Protein AF-A0A1V0UR44-F1 (afdb_monomer_lite)

Sequence (186 aa):
MGREKIQDGAVGPEQLAHQSVGGQHLEERAVQSDHLGEEAVQSRHIGSGVIQAAHLANGAVQSDTLADEAVTGEKLADGSIGQSKLAAGSVTAAHMANGAVQSDILADGSVTGDKLADGSVGQSKLAAGSVTSEHLAPGSIGEGHIRPNSIAPEHLKPGHLRQNNWPMAAFMGKAGSQQYSSGAFV

Radius of gyration: 46.11 Å; chains: 1; bounding box: 101×26×134 Å

pLDDT: mean 82.9, std 17.29, range [34.38, 95.12]

Foldseek 3Di:
DDPPPADPPNDDPVNDDPPNDDPVNADVPSDDPVNADPPSDDPVNDDPPNDDPVNADVPNDDPVNADPPNDDPVNDDPPNCDPVNDDVPNDDPVNADVCNDDPVNQDPPNDDPVNDDPPNCDPVNDDVPNDDPVNDDPPNDDPVNDDPPPDDPVNDDPPPDDPPPDPPVPVPPDDDDDDDDDDDDD

Secondary structure (DSSP, 8-state):
--GGGS-TT---GGGS-TT---GGGS-TT-S-GGG--TT-S-GGGS-TT-S-GGGSPTT-S-GGGSPTT-S-GGGSPTT-S-GGGSPTT-S-GGGSPTT-S-GGGS-TT-S-GGGSPTT-S-GGGSPTT-S-GGGS-TT-S-GGGS-TT---GGGS-TT-S------GGGT-SS------------

Organism: NCBI:txid1477

Structure (mmCIF, N/CA/C/O backbone):
data_AF-A0A1V0UR44-F1
#
_entry.id   AF-A0A1V0UR44-F1
#
loop_
_atom_site.group_PDB
_atom_site.id
_atom_site.type_symbol
_atom_site.label_atom_id
_atom_site.label_alt_id
_atom_site.label_comp_id
_atom_site.label_asym_id
_atom_site.label_entity_id
_atom_site.label_seq_id
_atom_site.pdbx_PDB_ins_code
_atom_site.Cartn_x
_atom_site.Cartn_y
_atom_site.Cartn_z
_atom_site.occupancy
_atom_site.B_iso_or_equiv
_atom_site.auth_seq_id
_atom_site.auth_comp_id
_atom_site.auth_asym_id
_atom_site.auth_atom_id
_atom_site.pdbx_PDB_model_num
ATOM 1 N N . MET A 1 1 ? -37.744 -17.369 58.686 1.00 47.50 1 MET A N 1
ATOM 2 C CA . MET A 1 1 ? -38.937 -16.499 58.772 1.00 47.50 1 MET A CA 1
ATOM 3 C C . MET A 1 1 ? -39.144 -15.890 57.395 1.00 47.50 1 MET A C 1
ATOM 5 O O . MET A 1 1 ? -38.172 -15.400 56.838 1.00 47.50 1 MET A O 1
ATOM 9 N N . GLY A 1 2 ? -40.328 -16.077 56.806 1.00 52.25 2 GLY A N 1
ATOM 10 C CA . GLY A 1 2 ? -40.593 -15.892 55.373 1.00 52.25 2 GLY A CA 1
ATOM 11 C C . GLY A 1 2 ? -40.617 -14.435 54.903 1.00 52.25 2 GLY A C 1
ATOM 12 O O . GLY A 1 2 ? -40.793 -13.519 55.701 1.00 52.25 2 GLY A O 1
ATOM 13 N N . ARG A 1 3 ? -40.458 -14.256 53.586 1.00 60.38 3 ARG A N 1
ATOM 14 C CA . ARG A 1 3 ? -40.359 -12.997 52.815 1.00 60.38 3 ARG A CA 1
ATOM 15 C C . ARG A 1 3 ? -41.584 -12.056 52.915 1.00 60.38 3 ARG A C 1
ATOM 17 O O . ARG A 1 3 ? -41.645 -11.062 52.212 1.00 60.38 3 ARG A O 1
ATOM 24 N N . GLU A 1 4 ? -42.542 -12.335 53.793 1.00 69.06 4 GLU A N 1
ATOM 25 C CA . GLU A 1 4 ? -43.876 -11.711 53.830 1.00 69.06 4 GLU A CA 1
ATOM 26 C C . GLU A 1 4 ? -43.954 -10.416 54.663 1.00 69.06 4 GLU A C 1
ATOM 28 O O . GLU A 1 4 ? -45.016 -9.816 54.780 1.00 69.06 4 GLU A O 1
ATOM 33 N N . LYS A 1 5 ? -42.852 -9.967 55.277 1.00 76.31 5 LYS A N 1
ATOM 34 C CA . LYS A 1 5 ? -42.843 -8.805 56.193 1.00 76.31 5 LYS A CA 1
ATOM 35 C C . LYS A 1 5 ? -42.623 -7.451 55.508 1.00 76.31 5 LYS A C 1
ATOM 37 O O . LYS A 1 5 ? -42.688 -6.433 56.190 1.00 76.31 5 LYS A O 1
ATOM 42 N N . ILE A 1 6 ? -42.323 -7.429 54.211 1.00 82.62 6 ILE A N 1
ATOM 43 C CA . ILE A 1 6 ? -41.973 -6.206 53.480 1.00 82.62 6 ILE A CA 1
ATOM 44 C C . ILE A 1 6 ? -43.053 -5.986 52.419 1.00 82.62 6 ILE A C 1
ATOM 46 O O . ILE A 1 6 ? -43.193 -6.790 51.502 1.00 82.62 6 ILE A O 1
ATOM 50 N N . GLN A 1 7 ? -43.842 -4.925 52.582 1.00 84.00 7 GLN A N 1
ATOM 51 C CA . GLN A 1 7 ? -44.820 -4.494 51.580 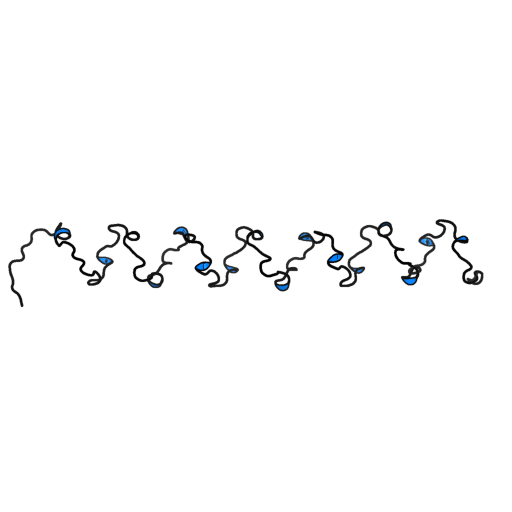1.00 84.00 7 GLN A CA 1
ATOM 52 C C . GLN A 1 7 ? -44.105 -3.943 50.335 1.00 84.00 7 GLN A C 1
ATOM 54 O O . GLN A 1 7 ? -42.980 -3.449 50.430 1.00 84.00 7 GLN A O 1
ATOM 59 N N . ASP A 1 8 ? -44.752 -4.020 49.173 1.00 79.06 8 ASP A N 1
ATOM 60 C CA . ASP A 1 8 ? -44.184 -3.497 47.929 1.00 79.06 8 ASP A CA 1
ATOM 61 C C . ASP A 1 8 ? -43.867 -1.994 48.055 1.00 79.06 8 ASP A C 1
ATOM 63 O O . ASP A 1 8 ? -44.618 -1.240 48.679 1.00 79.06 8 ASP A O 1
ATOM 67 N N . GLY A 1 9 ? -42.706 -1.574 47.549 1.00 79.00 9 GLY A N 1
ATOM 68 C CA . GLY A 1 9 ? -42.212 -0.197 47.688 1.00 79.00 9 GLY A CA 1
ATOM 69 C C . GLY A 1 9 ? -41.797 0.242 49.104 1.00 79.00 9 GLY A C 1
ATOM 70 O O . GLY A 1 9 ? -41.467 1.409 49.295 1.00 79.00 9 GLY A O 1
ATOM 71 N N . ALA A 1 10 ? -41.773 -0.648 50.107 1.00 86.12 10 ALA A N 1
ATOM 72 C CA . ALA A 1 10 ? -41.372 -0.286 51.476 1.00 86.12 10 ALA A CA 1
ATOM 73 C C . ALA A 1 10 ? -39.909 0.167 51.616 1.00 86.12 10 ALA A C 1
ATOM 75 O O . ALA A 1 10 ? -39.560 0.801 52.611 1.00 86.12 10 ALA A O 1
ATOM 76 N N . VAL A 1 11 ? -39.049 -0.205 50.665 1.00 85.69 11 VAL A N 1
ATOM 77 C CA . VAL A 1 11 ? -37.623 0.133 50.666 1.00 85.69 11 VAL A CA 1
ATOM 78 C C . VAL A 1 11 ? -37.367 1.163 49.572 1.00 85.69 11 VAL A C 1
ATOM 80 O O . VAL A 1 11 ? -37.191 0.816 48.407 1.00 85.69 11 VAL A O 1
ATOM 83 N N . GLY A 1 12 ? -37.367 2.433 49.962 1.00 83.19 12 GLY A N 1
ATOM 84 C CA . GLY A 1 12 ? -36.937 3.561 49.145 1.00 83.19 12 GLY A CA 1
ATOM 85 C C . GLY A 1 12 ? -35.531 4.048 49.527 1.00 83.19 12 GLY A C 1
ATOM 86 O O . GLY A 1 12 ? -34.844 3.429 50.346 1.00 83.19 12 GLY A O 1
ATOM 87 N N . PRO A 1 13 ? -35.082 5.178 48.955 1.00 77.88 13 PRO A N 1
ATOM 88 C CA . PRO A 1 13 ? -33.742 5.715 49.199 1.00 77.88 13 PRO A CA 1
ATOM 89 C C . PRO A 1 13 ? -33.503 6.114 50.664 1.00 77.88 13 PRO A C 1
ATOM 91 O O . PRO A 1 13 ? -32.376 6.052 51.138 1.00 77.88 13 PRO A O 1
ATOM 94 N N . GLU A 1 14 ? -34.552 6.482 51.401 1.00 87.31 14 GLU A N 1
ATOM 95 C CA . GLU A 1 14 ? -34.468 6.893 52.811 1.00 87.31 14 GLU A CA 1
ATOM 96 C C . GLU A 1 14 ? -34.261 5.705 53.763 1.00 87.31 14 GLU A C 1
ATOM 98 O O . GLU A 1 14 ? -33.723 5.866 54.858 1.00 87.31 14 GLU A O 1
ATOM 103 N N . GLN A 1 15 ? -34.678 4.504 53.351 1.00 90.44 15 GLN A N 1
ATOM 104 C CA . GLN A 1 15 ? -34.560 3.270 54.132 1.00 90.44 15 GLN A CA 1
ATOM 105 C C . GLN A 1 15 ? -33.200 2.579 53.930 1.00 90.44 15 GLN A C 1
ATOM 107 O O . GLN A 1 15 ? -32.896 1.608 54.626 1.00 90.44 15 GLN A O 1
ATOM 112 N N . LEU A 1 16 ? -32.368 3.086 53.012 1.00 88.69 16 LEU A N 1
ATOM 113 C CA . LEU A 1 16 ? -31.024 2.589 52.732 1.00 88.69 16 LEU A CA 1
ATOM 114 C C . LEU A 1 16 ? -29.974 3.593 53.214 1.00 88.69 16 LEU A C 1
ATOM 116 O O . LEU A 1 16 ? -29.763 4.647 52.620 1.00 88.69 16 LEU A O 1
ATOM 120 N N . ALA A 1 17 ? -29.262 3.244 54.286 1.00 89.00 17 ALA A N 1
ATOM 121 C CA . ALA A 1 17 ? -28.133 4.048 54.744 1.00 89.00 17 ALA A CA 1
ATOM 122 C C . ALA A 1 17 ? -27.003 4.063 53.694 1.00 89.00 17 ALA A C 1
ATOM 124 O O . ALA A 1 17 ? -26.834 3.112 52.922 1.00 89.00 17 ALA A O 1
ATOM 125 N N . HIS A 1 18 ? -26.193 5.125 53.684 1.00 87.75 18 HIS A N 1
ATOM 126 C CA . HIS A 1 18 ? -25.061 5.254 52.763 1.00 87.75 18 HIS A CA 1
ATOM 127 C C . HIS A 1 18 ? -24.137 4.024 52.837 1.00 87.75 18 HIS A C 1
ATOM 129 O O . HIS A 1 18 ? -23.782 3.591 53.930 1.00 87.75 18 HIS A O 1
ATOM 135 N N . GLN A 1 19 ? -23.775 3.455 51.678 1.00 85.94 19 GLN A N 1
ATOM 136 C CA . GLN A 1 19 ? -22.918 2.259 51.547 1.00 85.94 19 GLN A CA 1
ATOM 137 C C . GLN A 1 19 ? -23.439 0.984 52.240 1.00 85.94 19 GLN A C 1
ATOM 139 O O . GLN A 1 19 ? -22.711 -0.001 52.346 1.00 85.94 19 GLN A O 1
ATOM 144 N N . SER A 1 20 ? -24.703 0.955 52.675 1.00 90.88 20 SER A N 1
ATOM 145 C CA . SER A 1 20 ? -25.288 -0.236 53.310 1.00 90.88 20 SER A CA 1
ATOM 146 C C . SER A 1 20 ? -25.469 -1.417 52.349 1.00 90.88 20 SER A C 1
ATOM 148 O O . SER A 1 20 ? -25.536 -2.561 52.792 1.00 90.88 20 SER A O 1
ATOM 150 N N . VAL A 1 21 ? -25.502 -1.172 51.034 1.00 90.44 21 VAL A N 1
ATOM 151 C CA . VAL A 1 21 ? -25.595 -2.203 49.992 1.00 90.44 21 VAL A CA 1
ATOM 152 C C . VAL A 1 21 ? -24.233 -2.378 49.317 1.00 90.44 21 VAL A C 1
ATOM 154 O O . VAL A 1 21 ? -23.755 -1.473 48.640 1.00 90.44 21 VAL A O 1
ATOM 157 N N . GLY A 1 22 ? -23.608 -3.543 49.514 1.00 90.38 22 GLY A N 1
ATOM 158 C CA . GLY A 1 22 ? -22.351 -3.940 48.875 1.00 90.38 22 GLY A CA 1
ATOM 159 C C . GLY A 1 22 ? -22.535 -5.168 47.983 1.00 90.38 22 GLY A C 1
ATOM 160 O O . GLY A 1 22 ? -23.629 -5.724 47.900 1.00 90.38 22 GLY A O 1
ATOM 161 N N . GLY A 1 23 ? -21.455 -5.625 47.344 1.00 88.31 23 GLY A N 1
ATOM 162 C CA . GLY A 1 23 ? -21.501 -6.775 46.432 1.00 88.31 23 GLY A CA 1
ATOM 163 C C . GLY A 1 23 ? -22.022 -8.058 47.087 1.00 88.31 23 GLY A C 1
ATOM 164 O O . GLY A 1 23 ? -22.754 -8.808 46.459 1.00 88.31 23 GLY A O 1
ATOM 165 N N . GLN A 1 24 ? -21.741 -8.271 48.375 1.00 90.88 24 GLN A N 1
ATOM 166 C CA . GLN A 1 24 ? -22.225 -9.428 49.136 1.00 90.88 24 GLN A CA 1
ATOM 167 C C . GLN A 1 24 ? -23.744 -9.434 49.382 1.00 90.88 24 GLN A C 1
ATOM 169 O O . GLN A 1 24 ? -24.288 -10.453 49.798 1.00 90.88 24 GLN A O 1
ATOM 174 N N . HIS A 1 25 ? -24.424 -8.303 49.171 1.00 91.94 25 HIS A N 1
ATOM 175 C CA . HIS A 1 25 ? -25.881 -8.193 49.284 1.00 91.94 25 HIS A CA 1
ATOM 176 C C . HIS A 1 25 ? -26.588 -8.447 47.940 1.00 91.94 25 HIS A C 1
ATOM 178 O O . HIS A 1 25 ? -27.817 -8.458 47.898 1.00 91.94 25 HIS A O 1
ATOM 184 N N . LEU A 1 26 ? -25.832 -8.646 46.853 1.00 92.31 26 LEU A N 1
ATOM 185 C CA . LEU A 1 26 ? -26.346 -8.914 45.513 1.00 92.31 26 LEU A CA 1
ATOM 186 C C . LEU A 1 26 ? -26.103 -10.382 45.152 1.00 92.31 26 LEU A C 1
ATOM 188 O O . LEU A 1 26 ? -24.966 -10.848 45.130 1.00 92.31 26 LEU A O 1
ATOM 192 N N . GLU A 1 27 ? -27.175 -11.112 44.846 1.00 92.50 27 GLU A N 1
ATOM 193 C CA . GLU A 1 27 ? -27.060 -12.453 44.267 1.00 92.50 27 GLU A CA 1
ATOM 194 C C . GLU A 1 27 ? -26.561 -12.382 42.812 1.00 92.50 27 GLU A C 1
ATOM 196 O O . GLU A 1 27 ? -26.625 -11.340 42.148 1.00 92.50 27 GLU A O 1
ATOM 201 N N . GLU A 1 28 ? -26.059 -13.504 42.291 1.00 91.62 28 GLU A N 1
ATOM 202 C CA . GLU A 1 28 ? -25.633 -13.586 40.893 1.00 91.62 28 GLU A CA 1
ATOM 203 C C . GLU A 1 28 ? -26.793 -13.189 39.962 1.00 91.62 28 GLU A C 1
ATOM 205 O O . GLU A 1 28 ? -27.918 -13.659 40.124 1.00 91.62 28 GLU A O 1
ATOM 210 N N . ARG A 1 29 ? -26.524 -12.318 38.978 1.00 89.00 29 ARG A N 1
ATOM 211 C CA . ARG A 1 29 ? -27.527 -11.765 38.041 1.00 89.00 29 ARG A CA 1
ATOM 212 C C . ARG A 1 29 ? -28.646 -10.924 38.683 1.00 89.00 29 ARG A C 1
ATOM 214 O O . ARG A 1 29 ? -29.622 -10.615 38.000 1.00 89.00 29 ARG A O 1
ATOM 221 N N . ALA A 1 30 ? -28.511 -10.497 39.942 1.00 93.69 30 ALA A N 1
ATOM 222 C CA . ALA A 1 30 ? -29.489 -9.606 40.580 1.00 93.69 30 ALA A CA 1
ATOM 223 C C . ALA A 1 30 ? -29.586 -8.225 39.897 1.00 93.69 30 ALA A C 1
ATOM 225 O O . ALA A 1 30 ? -30.627 -7.574 39.954 1.00 93.69 30 ALA A O 1
ATOM 226 N N . VAL A 1 31 ? -28.520 -7.778 39.226 1.00 93.25 31 VAL A N 1
ATOM 227 C CA . VAL A 1 31 ? -28.506 -6.551 38.417 1.00 93.25 31 VAL A CA 1
ATOM 228 C C . VAL A 1 31 ? -28.656 -6.923 36.944 1.00 93.25 31 VAL A C 1
ATOM 230 O O . VAL A 1 31 ? -27.794 -7.600 36.385 1.00 93.25 31 VAL A O 1
ATOM 233 N N . GLN A 1 32 ? -29.754 -6.486 36.330 1.00 93.50 32 GLN A N 1
ATOM 234 C CA . GLN A 1 32 ? -30.054 -6.669 34.909 1.00 93.50 32 GLN A CA 1
ATOM 235 C C . GLN A 1 32 ? -29.986 -5.321 34.183 1.00 93.50 32 GLN A C 1
ATOM 237 O O . GLN A 1 32 ? -29.852 -4.277 34.823 1.00 93.50 32 GLN A O 1
ATOM 242 N N . SER A 1 33 ? -30.082 -5.338 32.853 1.00 87.81 33 SER A N 1
ATOM 243 C CA . SER A 1 33 ? -30.049 -4.126 32.021 1.00 87.81 33 SER A CA 1
ATOM 244 C C . SER A 1 33 ? -31.080 -3.084 32.460 1.00 87.81 33 SER A C 1
ATOM 246 O O . SER A 1 33 ? -30.741 -1.913 32.569 1.00 87.81 33 SER A O 1
ATOM 248 N N . ASP A 1 34 ? -32.288 -3.517 32.818 1.00 92.50 34 ASP A N 1
ATOM 249 C CA . ASP A 1 34 ? -33.400 -2.624 33.167 1.00 92.50 34 ASP A CA 1
ATOM 250 C C . ASP A 1 34 ? -33.227 -1.966 34.551 1.00 92.50 34 ASP A C 1
ATOM 252 O O . ASP A 1 34 ? -33.937 -1.022 34.890 1.00 92.50 34 ASP A O 1
ATOM 256 N N . HIS A 1 35 ? -32.269 -2.441 35.360 1.00 92.88 35 HIS A N 1
ATOM 257 C CA . HIS A 1 35 ? -31.913 -1.837 36.650 1.00 92.88 35 HIS A CA 1
ATOM 258 C C . HIS A 1 35 ? -30.903 -0.687 36.506 1.00 92.88 35 HIS A C 1
ATOM 260 O O . HIS A 1 35 ? -30.665 0.042 37.471 1.00 92.88 35 HIS A O 1
ATOM 266 N N . LEU A 1 36 ? -30.271 -0.537 35.338 1.00 93.75 36 LEU A N 1
ATOM 267 C CA . LEU A 1 36 ? -29.260 0.483 35.078 1.00 93.75 36 LEU A CA 1
ATOM 268 C C . LEU A 1 36 ? -29.879 1.623 34.266 1.00 93.75 36 LEU A C 1
ATOM 270 O O .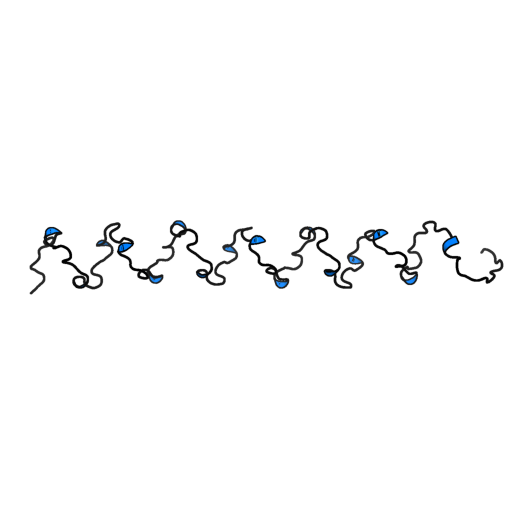 LEU A 1 36 ? -30.269 1.441 33.118 1.00 93.75 36 LEU A O 1
ATOM 274 N N . GLY A 1 37 ? -29.947 2.813 34.865 1.00 92.06 37 GLY A N 1
ATOM 275 C CA . GLY A 1 37 ? -30.319 4.029 34.143 1.00 92.06 37 GLY A CA 1
ATOM 276 C C . GLY A 1 37 ? -29.252 4.458 33.130 1.00 92.06 37 GLY A C 1
ATOM 277 O O . GLY A 1 37 ? -28.117 3.968 33.145 1.00 92.06 37 GLY A O 1
ATOM 278 N N . GLU A 1 38 ? -29.602 5.418 32.275 1.00 92.56 38 GLU A N 1
ATOM 279 C CA . GLU A 1 38 ? -28.647 6.049 31.359 1.00 92.56 38 GLU A CA 1
ATOM 280 C C . GLU A 1 38 ? -27.430 6.588 32.128 1.00 92.56 38 GLU A C 1
ATOM 282 O O . GLU A 1 38 ? -27.557 7.141 33.221 1.00 92.56 38 GLU A O 1
ATOM 287 N N . GLU A 1 39 ? -26.233 6.364 31.579 1.00 91.06 39 GLU A N 1
ATOM 288 C CA . GLU A 1 39 ? -24.947 6.779 32.165 1.00 91.06 39 GLU A CA 1
ATOM 289 C C . GLU A 1 39 ? -24.650 6.257 33.589 1.00 91.06 39 GLU A C 1
ATOM 291 O O . GLU A 1 39 ? -23.692 6.703 34.236 1.00 91.06 39 GLU A O 1
ATOM 296 N N . ALA A 1 40 ? -25.410 5.272 34.089 1.00 94.25 40 ALA A N 1
ATOM 297 C CA . ALA A 1 40 ? -25.160 4.664 35.399 1.00 94.25 40 ALA A CA 1
ATOM 298 C C . ALA A 1 40 ? -23.776 3.986 35.465 1.00 94.25 40 ALA A C 1
ATOM 300 O O . ALA A 1 40 ? -23.119 3.968 36.511 1.00 94.25 40 ALA A O 1
ATOM 301 N N . VAL A 1 41 ? -23.290 3.470 34.332 1.00 94.38 41 VAL A N 1
ATOM 302 C CA . VAL A 1 41 ? -21.940 2.917 34.179 1.00 94.38 41 VAL A CA 1
ATOM 303 C C . VAL A 1 41 ? -21.066 3.923 33.432 1.00 94.38 41 VAL A C 1
ATOM 305 O O . VAL A 1 41 ? -21.312 4.232 32.275 1.00 94.38 41 VAL A O 1
ATOM 308 N N . GLN A 1 42 ? -20.026 4.424 34.100 1.00 95.00 42 GLN A N 1
ATOM 309 C CA . GLN A 1 42 ? -19.067 5.390 33.561 1.00 95.00 42 GLN A CA 1
ATOM 310 C C . GLN A 1 42 ? -17.672 4.766 33.548 1.00 95.00 42 GLN A C 1
ATOM 312 O O . GLN A 1 42 ? -17.439 3.757 34.215 1.00 95.00 42 GLN A O 1
ATOM 317 N N . SER A 1 43 ? -16.710 5.397 32.874 1.00 91.19 43 SER A N 1
ATOM 318 C CA . SER A 1 43 ? -15.343 4.870 32.744 1.00 91.19 43 SER A CA 1
ATOM 319 C C . SER A 1 43 ? -14.692 4.530 34.090 1.00 91.19 43 SER A C 1
ATOM 321 O O . SER A 1 43 ? -14.015 3.517 34.202 1.00 91.19 43 SER A O 1
ATOM 323 N N . ARG A 1 44 ? -14.962 5.310 35.150 1.00 93.94 44 ARG A N 1
ATOM 324 C CA . ARG A 1 44 ? -14.458 5.040 36.514 1.00 93.94 44 ARG A CA 1
ATOM 325 C C . ARG A 1 44 ? -14.991 3.744 37.147 1.00 93.94 44 ARG A C 1
ATOM 327 O O . ARG A 1 44 ? -14.419 3.279 38.125 1.00 93.94 44 ARG A O 1
ATOM 334 N N . HIS A 1 45 ? -16.100 3.198 36.643 1.00 94.38 45 HIS A N 1
ATOM 335 C CA . HIS A 1 45 ? -16.692 1.944 37.119 1.00 94.38 45 HIS A CA 1
ATOM 336 C C . HIS A 1 45 ? -16.082 0.720 36.412 1.00 94.38 45 HIS A C 1
ATOM 338 O O . HIS A 1 45 ? -16.282 -0.404 36.866 1.00 94.38 45 HIS A O 1
ATOM 344 N N . ILE A 1 46 ? -15.341 0.919 35.314 1.00 94.75 46 ILE A N 1
ATOM 345 C CA . ILE A 1 46 ? -14.775 -0.153 34.492 1.00 94.75 46 ILE A CA 1
ATOM 346 C C . ILE A 1 46 ? -13.269 -0.237 34.752 1.00 94.75 46 ILE A C 1
ATOM 348 O O . ILE A 1 46 ? -12.502 0.650 34.388 1.00 94.75 46 ILE A O 1
ATOM 352 N N . GLY A 1 47 ? -12.840 -1.325 35.391 1.00 93.06 47 GLY A N 1
ATOM 353 C CA . GLY A 1 47 ? -11.422 -1.606 35.608 1.00 93.06 47 GLY A CA 1
ATOM 354 C C . GLY A 1 47 ? -10.682 -1.974 34.317 1.00 93.06 47 GLY A C 1
ATOM 355 O O . GLY A 1 47 ? -11.278 -2.416 33.332 1.00 93.06 47 GLY A O 1
ATOM 356 N N . SER A 1 48 ? -9.353 -1.846 34.337 1.00 92.88 48 SER A N 1
ATOM 357 C CA . SER A 1 48 ? -8.506 -2.276 33.218 1.00 92.88 48 SER A CA 1
ATOM 358 C C . SER A 1 48 ? -8.687 -3.771 32.927 1.00 92.88 48 SER A C 1
ATOM 360 O O . SER A 1 48 ? -8.695 -4.589 33.845 1.00 92.88 48 SER A O 1
ATOM 362 N N . GLY A 1 49 ? -8.854 -4.126 31.650 1.00 89.56 49 GLY A N 1
ATOM 363 C CA . GLY A 1 49 ? -9.014 -5.513 31.196 1.00 89.56 49 GLY A CA 1
ATOM 364 C C . GLY A 1 49 ? -10.377 -6.158 31.483 1.00 89.56 49 GLY A C 1
ATOM 365 O O . GL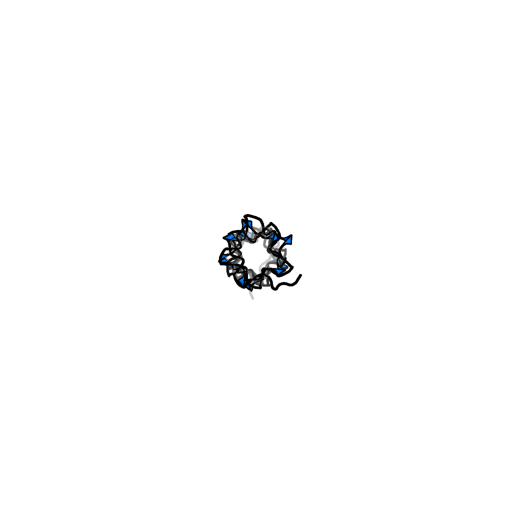Y A 1 49 ? -10.582 -7.315 31.118 1.00 89.56 49 GLY A O 1
ATOM 366 N N . VAL A 1 50 ? -11.321 -5.435 32.101 1.00 94.88 50 VAL A N 1
ATOM 367 C CA . VAL A 1 50 ? -12.679 -5.951 32.362 1.00 94.88 50 VAL A CA 1
ATOM 368 C C . VAL A 1 50 ? -13.457 -6.145 31.058 1.00 94.88 50 VAL A C 1
ATOM 370 O O . VAL A 1 50 ? -14.203 -7.110 30.920 1.00 94.88 50 VAL A O 1
ATOM 373 N N . ILE A 1 51 ? -13.266 -5.265 30.071 1.00 94.25 51 ILE A N 1
ATOM 374 C CA . ILE A 1 51 ? -13.846 -5.425 28.734 1.00 94.25 51 ILE A CA 1
ATOM 375 C C . ILE A 1 51 ? -12.889 -6.241 27.865 1.00 94.25 51 ILE A C 1
ATOM 377 O O . ILE A 1 51 ? -11.768 -5.817 27.595 1.00 94.25 51 ILE A O 1
ATOM 381 N N . GLN A 1 52 ? -13.346 -7.415 27.434 1.00 94.31 52 GLN A N 1
ATOM 382 C CA . GLN A 1 52 ? -12.614 -8.336 26.567 1.00 94.31 52 GLN A CA 1
ATOM 383 C C . GLN A 1 52 ? -13.320 -8.441 25.215 1.00 94.31 52 GLN A C 1
ATOM 385 O O . GLN A 1 52 ? -14.471 -8.029 25.076 1.00 94.31 52 GLN A O 1
ATOM 390 N N . ALA A 1 53 ? -12.664 -9.053 24.227 1.00 89.56 53 ALA A N 1
ATOM 391 C CA . ALA A 1 53 ? -13.238 -9.236 22.892 1.00 89.56 53 ALA A CA 1
ATOM 392 C C . ALA A 1 53 ? -14.616 -9.929 22.921 1.00 89.56 53 ALA A C 1
ATOM 394 O O . ALA A 1 53 ? -15.509 -9.534 22.184 1.00 89.56 53 ALA A O 1
ATOM 395 N N . ALA A 1 54 ? -14.823 -10.896 23.824 1.00 93.31 54 ALA A N 1
ATOM 396 C CA . ALA A 1 54 ? -16.098 -11.604 23.978 1.00 93.31 54 ALA A CA 1
ATOM 397 C C . ALA A 1 54 ? -17.262 -10.719 24.469 1.00 93.31 54 ALA A C 1
ATOM 399 O O . ALA A 1 54 ? -18.419 -11.113 24.344 1.00 93.31 54 ALA A O 1
ATOM 400 N N . HIS A 1 55 ? -16.977 -9.538 25.028 1.00 94.25 55 HIS A N 1
ATOM 401 C CA . HIS A 1 55 ? -17.996 -8.578 25.463 1.00 94.25 55 HIS A CA 1
ATOM 402 C C . HIS A 1 55 ? -18.453 -7.648 24.329 1.00 94.25 55 HIS A C 1
ATOM 404 O O . HIS A 1 55 ? -19.435 -6.928 24.493 1.00 94.25 55 HIS A O 1
ATOM 410 N N . LEU A 1 56 ? -17.753 -7.639 23.191 1.00 94.12 56 LEU A N 1
ATOM 411 C CA . LEU A 1 56 ? -18.050 -6.766 22.061 1.00 94.12 56 LEU A CA 1
ATOM 412 C C . LEU A 1 56 ? -18.818 -7.544 20.992 1.00 94.12 56 LEU A C 1
ATOM 414 O O . LEU A 1 56 ? -18.332 -8.534 20.449 1.00 94.12 56 LEU A O 1
ATOM 418 N N . ALA A 1 57 ? -20.019 -7.074 20.662 1.00 93.06 57 ALA A N 1
ATOM 419 C CA . ALA A 1 57 ? -20.747 -7.578 19.505 1.00 93.06 57 ALA A CA 1
ATOM 420 C C . ALA A 1 57 ? -20.014 -7.228 18.197 1.00 93.06 57 ALA A C 1
ATOM 422 O O . ALA A 1 57 ? -19.276 -6.243 18.112 1.00 93.06 57 ALA A O 1
ATOM 423 N N . ASN A 1 58 ? -20.258 -8.010 17.144 1.00 88.88 58 ASN A N 1
ATOM 424 C CA . ASN A 1 58 ? -19.739 -7.697 15.814 1.00 88.88 58 ASN A CA 1
ATOM 425 C C . ASN A 1 58 ? -20.212 -6.305 15.371 1.00 88.88 58 ASN A C 1
ATOM 427 O O . ASN A 1 58 ? -21.410 -6.030 15.351 1.00 88.88 58 ASN A O 1
ATOM 431 N N . GLY A 1 59 ? -19.263 -5.437 15.012 1.00 86.38 59 GLY A N 1
ATOM 432 C CA . GLY A 1 59 ? -19.542 -4.053 14.620 1.00 86.38 59 GLY A CA 1
ATOM 433 C C . GLY A 1 59 ? -19.800 -3.086 15.782 1.00 86.38 59 GLY A C 1
ATOM 434 O O . GLY A 1 59 ? -20.140 -1.936 15.523 1.00 86.38 59 GLY A O 1
ATOM 435 N N . ALA A 1 60 ? -19.622 -3.512 17.041 1.00 92.62 60 ALA A N 1
ATOM 436 C CA . ALA A 1 60 ? -19.757 -2.630 18.206 1.00 92.62 60 ALA A CA 1
ATOM 437 C C . ALA A 1 60 ? -18.709 -1.504 18.236 1.00 92.62 60 ALA A C 1
ATOM 439 O O . ALA A 1 60 ? -18.957 -0.454 18.817 1.00 92.62 60 ALA A O 1
ATOM 440 N N . VAL A 1 61 ? -17.548 -1.718 17.607 1.00 93.56 61 VAL A N 1
ATOM 441 C CA . VAL A 1 61 ? -16.505 -0.700 17.435 1.00 93.56 61 VAL A CA 1
ATOM 442 C C . VAL A 1 61 ? -16.599 -0.156 16.015 1.00 93.56 61 VAL A C 1
ATOM 444 O O . VAL A 1 61 ? -16.353 -0.883 15.049 1.00 93.56 61 VAL A O 1
ATOM 447 N N . GLN A 1 62 ? -16.973 1.114 15.899 1.00 93.00 62 GLN A N 1
ATOM 448 C CA . GLN A 1 62 ? -17.099 1.829 14.630 1.00 93.00 62 GLN A CA 1
ATOM 449 C C . GLN A 1 62 ? -15.894 2.748 14.404 1.00 93.00 62 GLN A C 1
ATOM 451 O O . GLN A 1 62 ? -15.151 3.070 15.331 1.00 93.00 62 GLN A O 1
ATOM 456 N N . SER A 1 63 ? -15.660 3.151 13.159 1.00 88.31 63 SER A N 1
ATOM 457 C CA . SER A 1 63 ? -14.483 3.947 12.787 1.00 88.31 63 SER A CA 1
ATOM 458 C C . SER A 1 63 ? -14.406 5.302 13.495 1.00 88.31 63 SER A C 1
ATOM 460 O O . SER A 1 63 ? -13.314 5.744 13.817 1.00 88.31 63 SER A O 1
ATOM 462 N N . ASP A 1 64 ? -15.543 5.932 13.774 1.00 90.62 64 ASP A N 1
ATOM 463 C CA . ASP A 1 64 ? -15.669 7.184 14.532 1.00 90.62 64 ASP A CA 1
ATOM 464 C C . ASP A 1 64 ? -15.399 7.021 16.038 1.00 90.62 64 ASP A C 1
ATOM 466 O O . ASP A 1 64 ? -15.077 7.991 16.719 1.00 90.62 64 ASP A O 1
ATOM 470 N N . THR A 1 65 ? -15.485 5.793 16.559 1.00 91.94 65 THR A N 1
ATOM 471 C CA . THR A 1 65 ? -15.146 5.477 17.958 1.00 91.94 65 THR A CA 1
ATOM 472 C C . THR A 1 65 ? -13.659 5.189 18.173 1.00 91.94 65 THR A C 1
ATOM 474 O O . THR A 1 65 ? -13.195 5.158 19.315 1.00 91.94 65 THR A O 1
ATOM 477 N N . LEU A 1 66 ? -12.896 4.972 17.098 1.00 93.94 66 LEU A N 1
ATOM 478 C CA . LEU A 1 66 ? -11.453 4.762 17.164 1.00 93.94 66 LEU A CA 1
ATOM 479 C C . LEU A 1 66 ? -10.738 6.112 17.142 1.00 93.94 66 LEU A C 1
ATOM 481 O O . LEU A 1 66 ? -10.907 6.897 16.217 1.00 93.94 66 LEU A O 1
ATOM 485 N N . ALA A 1 67 ? -9.904 6.358 18.151 1.00 92.88 67 ALA A N 1
ATOM 486 C CA . ALA A 1 67 ? -8.991 7.492 18.121 1.00 92.88 67 ALA A CA 1
ATOM 487 C C . ALA A 1 67 ? -7.969 7.342 16.981 1.00 92.88 67 ALA A C 1
ATOM 489 O O . ALA A 1 67 ? -7.640 6.224 16.566 1.00 92.88 67 ALA A O 1
ATOM 490 N N . ASP A 1 68 ? -7.421 8.469 16.532 1.00 91.38 68 ASP A N 1
ATOM 491 C CA . ASP A 1 68 ? -6.305 8.474 15.591 1.00 91.38 68 ASP A CA 1
ATOM 492 C C . ASP A 1 68 ? -5.161 7.600 16.125 1.00 91.38 68 ASP A C 1
ATOM 494 O O . ASP A 1 68 ? -4.876 7.572 17.324 1.00 91.38 68 ASP A O 1
ATOM 498 N N . GLU A 1 69 ? -4.543 6.830 15.226 1.00 89.44 69 GLU A N 1
ATOM 499 C CA . GLU A 1 69 ? -3.441 5.903 15.535 1.00 89.44 69 GLU A CA 1
ATOM 500 C C . GLU A 1 69 ? -3.791 4.766 16.521 1.00 89.44 69 GLU A C 1
ATOM 502 O O . GLU A 1 69 ? -2.918 3.993 16.925 1.00 89.44 69 GLU A O 1
ATOM 507 N N . ALA A 1 70 ? -5.072 4.572 16.868 1.00 93.50 70 ALA A N 1
ATOM 508 C CA . ALA A 1 70 ? -5.485 3.498 17.775 1.00 93.50 70 ALA A CA 1
ATOM 509 C C . ALA A 1 70 ? -5.161 2.091 17.237 1.00 93.50 70 ALA A C 1
ATOM 511 O O . ALA A 1 70 ? -4.966 1.162 18.028 1.00 93.50 70 ALA A O 1
ATOM 512 N N . VAL A 1 71 ? -5.082 1.914 15.914 1.00 93.94 71 VAL A N 1
ATOM 513 C CA . VAL A 1 71 ? -4.688 0.657 15.261 1.00 93.94 71 VAL A CA 1
ATOM 514 C C . VAL A 1 71 ? -3.261 0.790 14.732 1.00 93.94 71 VAL A C 1
ATOM 516 O O . VAL A 1 71 ? -3.025 1.416 13.704 1.00 93.94 71 VAL A O 1
ATOM 519 N N . THR A 1 72 ? -2.304 0.194 15.444 1.00 94.06 72 THR A N 1
ATOM 520 C CA . THR A 1 72 ? -0.892 0.141 15.043 1.00 94.06 72 THR A CA 1
ATOM 521 C C . THR A 1 72 ? -0.617 -1.083 14.170 1.00 94.06 72 THR A C 1
ATOM 523 O O . THR A 1 72 ? -1.404 -2.031 14.153 1.00 94.06 72 THR A O 1
ATOM 526 N N . GLY A 1 73 ? 0.529 -1.102 13.479 1.00 92.06 73 GLY A N 1
ATOM 527 C CA . GLY A 1 73 ? 0.941 -2.251 12.662 1.00 92.06 73 GLY A CA 1
ATOM 528 C C . GLY A 1 73 ? 0.979 -3.571 13.442 1.00 92.06 73 GLY A C 1
ATOM 529 O O . GLY A 1 73 ? 0.534 -4.588 12.933 1.00 92.06 73 GLY A O 1
ATOM 530 N N . GLU A 1 74 ? 1.395 -3.543 14.710 1.00 93.75 74 GLU A N 1
ATOM 531 C CA . GLU A 1 74 ? 1.437 -4.718 15.599 1.00 93.75 74 GLU A CA 1
ATOM 532 C C . GLU A 1 74 ? 0.051 -5.298 15.926 1.00 93.75 74 GLU A C 1
ATOM 534 O O . GLU A 1 74 ? -0.062 -6.459 16.314 1.00 93.75 74 GLU A O 1
ATOM 539 N N . LYS A 1 75 ? -1.014 -4.497 15.791 1.00 94.25 75 LYS A N 1
ATOM 540 C CA . LYS A 1 75 ? -2.400 -4.945 15.997 1.00 94.25 75 LYS A CA 1
ATOM 541 C C . LYS A 1 75 ? -3.002 -5.573 14.739 1.00 94.25 75 LYS A C 1
ATOM 543 O O . LYS A 1 75 ? -4.082 -6.159 14.818 1.00 94.25 75 LYS A O 1
ATOM 548 N N . LEU A 1 76 ? -2.345 -5.436 13.588 1.00 95.12 76 LEU A N 1
ATOM 549 C CA . LEU A 1 76 ? -2.784 -6.032 12.333 1.00 95.12 76 LEU A CA 1
ATOM 550 C C . LEU A 1 76 ? -2.180 -7.427 12.197 1.00 95.12 76 LEU A C 1
ATOM 552 O O . LEU A 1 76 ? -0.969 -7.604 12.266 1.00 95.12 76 LEU A O 1
ATOM 556 N N . ALA A 1 77 ? -3.034 -8.422 11.971 1.00 93.94 77 ALA A N 1
ATOM 557 C CA . ALA A 1 77 ? -2.567 -9.759 11.635 1.00 93.94 77 ALA A CA 1
ATOM 558 C C . ALA A 1 77 ? -1.906 -9.767 10.249 1.00 93.94 77 ALA A C 1
ATOM 560 O O . ALA A 1 77 ? -2.336 -9.041 9.341 1.00 93.94 77 ALA A O 1
ATOM 561 N N . ASP A 1 78 ? -0.913 -10.634 10.067 1.00 92.06 78 ASP A N 1
ATOM 562 C CA . ASP A 1 78 ? -0.234 -10.813 8.785 1.00 92.06 78 ASP A CA 1
ATOM 563 C C . ASP A 1 78 ? -1.238 -11.128 7.668 1.00 92.06 78 ASP A C 1
ATOM 565 O O . ASP A 1 78 ? -2.120 -11.979 7.803 1.00 92.06 78 ASP A O 1
ATOM 569 N N . GLY A 1 79 ? -1.131 -10.400 6.554 1.00 89.00 79 GLY A N 1
ATOM 570 C CA . GLY A 1 79 ? -2.016 -10.560 5.397 1.00 89.00 79 GLY A CA 1
ATOM 571 C C . GLY A 1 79 ? -3.449 -10.039 5.580 1.00 89.00 79 GLY A C 1
ATOM 572 O O . GLY A 1 79 ? -4.254 -10.167 4.659 1.00 89.00 79 GLY A O 1
ATOM 573 N N . SER A 1 80 ? -3.789 -9.419 6.718 1.00 94.00 80 SER A N 1
ATOM 574 C CA . SER A 1 80 ? -5.137 -8.866 6.954 1.00 94.00 80 SER A CA 1
ATOM 575 C C . SER A 1 80 ? -5.515 -7.719 6.003 1.00 94.00 80 SER A C 1
ATOM 577 O O . SER A 1 80 ? -6.700 -7.478 5.753 1.00 94.00 80 SER A O 1
ATOM 579 N N . ILE A 1 81 ? -4.523 -7.035 5.426 1.00 94.69 81 ILE A N 1
ATOM 580 C CA . ILE A 1 81 ? -4.711 -5.970 4.436 1.00 94.69 81 ILE A CA 1
ATOM 581 C C . ILE A 1 81 ? -4.600 -6.555 3.023 1.00 94.69 81 ILE A C 1
ATOM 583 O O . ILE A 1 81 ? -3.518 -6.661 2.452 1.00 94.69 81 ILE A O 1
ATOM 587 N N . GLY A 1 82 ? -5.745 -6.948 2.460 1.00 93.06 82 GLY A N 1
ATOM 588 C CA . GLY A 1 82 ? -5.847 -7.438 1.082 1.00 93.06 82 GLY A CA 1
ATOM 589 C C . GLY A 1 82 ? -5.999 -6.327 0.036 1.00 93.06 82 GLY A C 1
ATOM 590 O O . GLY A 1 82 ? -6.237 -5.164 0.363 1.00 93.06 82 GLY A O 1
ATOM 591 N N . GLN A 1 83 ? -5.954 -6.701 -1.249 1.00 90.06 83 GLN A N 1
ATOM 592 C CA . GLN A 1 83 ? -6.052 -5.766 -2.382 1.00 90.06 83 GLN A CA 1
ATOM 593 C C . GLN A 1 83 ? -7.285 -4.851 -2.307 1.00 90.06 83 GLN A C 1
ATOM 595 O O . GLN A 1 83 ? -7.181 -3.659 -2.564 1.00 90.06 83 GLN A O 1
ATOM 600 N N . SER A 1 84 ? -8.444 -5.376 -1.898 1.00 93.00 84 SER A N 1
ATOM 601 C CA . SER A 1 84 ? -9.687 -4.597 -1.787 1.00 93.00 84 SER A CA 1
ATOM 602 C C . SER A 1 84 ? -9.653 -3.514 -0.701 1.00 93.00 84 SER A C 1
ATOM 604 O O . SER A 1 84 ? -10.577 -2.708 -0.618 1.00 93.00 84 SER A O 1
ATOM 606 N N . LYS A 1 85 ? -8.650 -3.535 0.184 1.00 94.06 85 LYS A N 1
ATOM 607 C CA . LYS A 1 85 ? -8.451 -2.543 1.250 1.00 94.06 85 LYS A CA 1
ATOM 608 C C . LYS A 1 85 ? -7.467 -1.442 0.848 1.00 94.06 85 LYS A C 1
ATOM 610 O O . LYS A 1 85 ? -7.368 -0.449 1.560 1.00 94.06 85 LYS A O 1
ATOM 615 N N . LEU A 1 86 ? -6.769 -1.597 -0.279 1.00 94.81 86 LEU A N 1
ATOM 616 C CA . LEU A 1 86 ? -5.832 -0.610 -0.806 1.00 94.81 86 LEU A CA 1
ATOM 617 C C . LEU A 1 86 ? -6.505 0.191 -1.921 1.00 94.81 86 LEU A C 1
ATOM 619 O O . LEU A 1 86 ? -6.907 -0.355 -2.948 1.00 94.81 86 LEU A O 1
ATOM 623 N N . ALA A 1 87 ? -6.631 1.500 -1.714 1.00 93.31 87 ALA A N 1
ATOM 624 C CA . ALA A 1 87 ? -7.129 2.399 -2.744 1.00 93.31 87 ALA A CA 1
ATOM 625 C C . ALA A 1 87 ? -6.080 2.592 -3.852 1.00 93.31 87 ALA A C 1
ATOM 627 O O . ALA A 1 87 ? -4.872 2.500 -3.622 1.00 93.31 87 ALA A O 1
ATOM 628 N N . ALA A 1 88 ? -6.531 2.905 -5.068 1.00 91.38 88 ALA A N 1
ATOM 629 C CA . ALA A 1 88 ? -5.620 3.215 -6.165 1.00 91.38 88 ALA A CA 1
ATOM 630 C C . ALA A 1 88 ? -4.697 4.388 -5.784 1.00 91.38 88 ALA A C 1
ATOM 632 O O . ALA A 1 88 ? -5.163 5.442 -5.358 1.00 91.38 88 ALA A O 1
ATOM 633 N N . GLY A 1 89 ? -3.384 4.188 -5.924 1.00 88.88 89 GLY A N 1
ATOM 634 C CA . GLY A 1 89 ? -2.370 5.190 -5.580 1.00 88.88 89 GLY A CA 1
ATOM 635 C C . GLY A 1 89 ? -2.056 5.328 -4.085 1.00 88.88 89 GLY A C 1
ATOM 636 O O . GLY A 1 89 ? -1.216 6.155 -3.741 1.00 88.88 89 GLY A O 1
ATOM 637 N N . SER A 1 90 ? -2.664 4.528 -3.196 1.00 94.25 90 SER A N 1
ATOM 638 C CA . SER A 1 90 ? -2.367 4.598 -1.755 1.00 94.25 90 SER A CA 1
ATOM 639 C C . SER A 1 90 ? -0.945 4.143 -1.418 1.00 94.25 90 SER A C 1
ATOM 641 O O . SER A 1 90 ? -0.368 4.597 -0.437 1.00 94.25 90 SER A O 1
ATOM 643 N N . VAL A 1 91 ? -0.369 3.258 -2.236 1.00 93.81 91 VAL A N 1
ATOM 644 C CA . VAL A 1 91 ? 1.029 2.830 -2.134 1.00 93.81 91 VAL A CA 1
ATOM 645 C C . VAL A 1 91 ? 1.842 3.588 -3.176 1.00 93.81 91 VAL A C 1
ATOM 647 O O . VAL A 1 91 ? 1.683 3.397 -4.380 1.00 93.81 91 VAL A O 1
ATOM 650 N N . THR A 1 92 ? 2.713 4.465 -2.694 1.00 93.81 92 THR A N 1
ATOM 651 C CA . THR A 1 92 ? 3.649 5.261 -3.504 1.00 93.81 92 THR A CA 1
ATOM 652 C C . THR A 1 92 ? 5.085 4.786 -3.293 1.00 93.81 92 THR A C 1
ATOM 654 O O . THR A 1 92 ? 5.361 4.055 -2.344 1.00 93.81 92 THR A O 1
ATOM 657 N N . ALA A 1 93 ? 6.024 5.261 -4.117 1.00 90.12 93 ALA A N 1
ATOM 658 C CA . ALA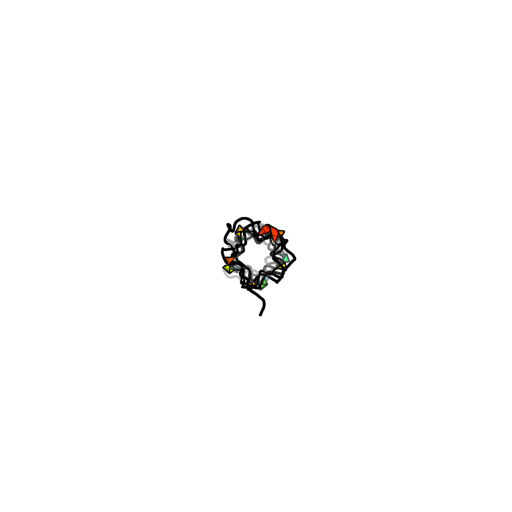 A 1 93 ? 7.447 4.941 -3.971 1.00 90.12 93 ALA A CA 1
ATOM 659 C C . ALA A 1 93 ? 8.007 5.247 -2.566 1.00 90.12 93 ALA A C 1
ATOM 661 O O . ALA A 1 93 ? 8.886 4.535 -2.097 1.00 90.12 93 ALA A O 1
ATOM 662 N N . ALA A 1 94 ? 7.464 6.250 -1.862 1.00 93.19 94 ALA A N 1
ATOM 663 C CA . ALA A 1 94 ? 7.876 6.592 -0.498 1.00 93.19 94 ALA A CA 1
ATOM 664 C C . ALA A 1 94 ? 7.539 5.504 0.540 1.00 93.19 94 ALA A C 1
ATOM 666 O O . ALA A 1 94 ? 8.162 5.450 1.595 1.00 93.19 94 ALA A O 1
ATOM 667 N N . HIS A 1 95 ? 6.572 4.634 0.241 1.00 93.19 95 HIS A N 1
ATOM 668 C CA . HIS A 1 95 ? 6.185 3.515 1.100 1.00 93.19 95 HIS A CA 1
ATOM 669 C C . HIS A 1 95 ? 7.034 2.261 0.849 1.00 93.19 95 HIS A C 1
ATOM 671 O O . HIS A 1 95 ? 6.892 1.269 1.560 1.00 93.19 95 HIS A O 1
ATOM 677 N N . MET A 1 96 ? 7.879 2.267 -0.185 1.00 93.31 96 MET A N 1
ATOM 678 C CA . MET A 1 96 ? 8.619 1.090 -0.624 1.00 93.31 96 MET A CA 1
ATOM 679 C C . MET A 1 96 ? 10.056 1.138 -0.113 1.00 93.31 96 MET A C 1
ATOM 681 O O . MET A 1 96 ? 10.781 2.106 -0.334 1.00 93.31 96 MET A O 1
ATOM 685 N N . ALA A 1 97 ? 10.493 0.058 0.533 1.00 92.50 97 ALA A N 1
ATOM 686 C CA . ALA A 1 97 ? 11.900 -0.117 0.862 1.00 92.50 97 ALA A CA 1
ATOM 687 C C . ALA A 1 97 ? 12.738 -0.337 -0.411 1.00 92.50 97 ALA A C 1
ATOM 689 O O . ALA A 1 97 ? 12.257 -0.862 -1.421 1.00 92.50 97 ALA A O 1
ATOM 690 N N . ASN A 1 98 ? 14.024 0.012 -0.353 1.00 89.06 98 ASN A N 1
ATOM 691 C CA . ASN A 1 98 ? 14.958 -0.283 -1.439 1.00 89.06 98 ASN A CA 1
ATOM 692 C C . ASN A 1 98 ? 14.996 -1.794 -1.712 1.00 89.06 98 ASN A C 1
ATOM 694 O O . ASN A 1 98 ? 15.244 -2.585 -0.805 1.00 89.06 98 ASN A O 1
ATOM 698 N N . GLY A 1 99 ? 14.759 -2.186 -2.966 1.00 86.69 99 GLY A N 1
ATOM 699 C CA . GLY A 1 99 ? 14.707 -3.596 -3.369 1.00 86.69 99 GLY A CA 1
ATOM 700 C C . GLY A 1 99 ? 13.393 -4.315 -3.042 1.00 86.69 99 GLY A C 1
ATOM 701 O O . GLY A 1 99 ? 13.323 -5.527 -3.218 1.00 86.69 99 GLY A O 1
ATOM 702 N N . ALA A 1 100 ? 12.349 -3.600 -2.601 1.00 92.38 100 ALA A N 1
ATOM 703 C CA . ALA A 1 100 ? 11.035 -4.197 -2.346 1.00 92.38 100 ALA A CA 1
ATOM 704 C C . ALA A 1 100 ? 10.386 -4.789 -3.612 1.00 92.38 100 ALA A C 1
ATOM 706 O O . ALA A 1 100 ? 9.636 -5.755 -3.521 1.00 92.38 100 ALA A O 1
ATOM 707 N N . VAL A 1 101 ? 10.681 -4.228 -4.790 1.00 93.00 101 VAL A N 1
ATOM 708 C CA . VAL A 1 101 ? 10.257 -4.792 -6.078 1.00 93.00 101 VAL A CA 1
ATOM 709 C C . VAL A 1 101 ? 11.333 -5.748 -6.573 1.00 93.00 101 VAL A C 1
ATOM 711 O O . VAL A 1 101 ? 12.374 -5.317 -7.072 1.00 93.00 101 VAL A O 1
ATOM 714 N N . GLN A 1 102 ? 11.072 -7.041 -6.419 1.00 91.88 102 GLN A N 1
ATOM 715 C CA . GLN A 1 102 ? 11.902 -8.113 -6.956 1.00 91.88 102 GLN A CA 1
ATOM 716 C C . GLN A 1 102 ? 11.413 -8.527 -8.352 1.00 91.88 102 GLN A C 1
ATOM 718 O O . GLN A 1 102 ? 10.297 -8.203 -8.764 1.00 91.88 102 GLN A O 1
ATOM 723 N N . SER A 1 103 ? 12.277 -9.189 -9.122 1.00 87.12 103 SER A N 1
ATOM 724 C CA . SER A 1 103 ? 12.015 -9.518 -10.530 1.00 87.12 103 SER A CA 1
ATOM 725 C C . SER A 1 103 ? 10.828 -10.459 -10.730 1.00 87.12 103 SER A C 1
ATOM 727 O O . SER A 1 103 ? 10.140 -10.355 -11.733 1.00 87.12 103 SER A O 1
ATOM 729 N N . ASP A 1 104 ? 10.578 -11.351 -9.777 1.00 89.94 104 ASP A N 1
ATOM 730 C CA . ASP A 1 104 ? 9.452 -12.289 -9.748 1.00 89.94 104 ASP A CA 1
ATOM 731 C C . ASP A 1 104 ? 8.087 -11.606 -9.549 1.00 89.94 104 ASP A C 1
ATOM 733 O O . ASP A 1 104 ? 7.056 -12.176 -9.900 1.00 89.94 104 ASP A O 1
ATOM 737 N N . ILE A 1 105 ? 8.072 -10.371 -9.037 1.00 91.94 105 ILE A N 1
ATOM 738 C CA . ILE A 1 105 ? 6.854 -9.563 -8.862 1.00 91.94 105 ILE A CA 1
ATOM 739 C C . ILE A 1 105 ? 6.487 -8.822 -10.162 1.00 91.94 105 ILE A C 1
ATOM 741 O O . ILE A 1 105 ? 5.326 -8.465 -10.381 1.00 91.94 105 ILE A O 1
ATOM 745 N N . LEU A 1 106 ? 7.460 -8.573 -11.042 1.00 93.44 106 LEU A N 1
ATOM 746 C CA . LEU A 1 106 ? 7.241 -7.872 -12.304 1.00 93.44 106 LEU A CA 1
ATOM 747 C C . LEU A 1 106 ? 6.752 -8.848 -13.374 1.00 93.44 106 LEU A C 1
ATOM 749 O O . LEU A 1 106 ? 7.484 -9.727 -13.810 1.00 93.44 106 LEU A O 1
ATOM 753 N N . ALA A 1 107 ? 5.523 -8.650 -13.848 1.00 91.94 107 ALA A N 1
ATOM 754 C CA . ALA A 1 107 ? 5.013 -9.403 -14.988 1.00 91.94 107 ALA A CA 1
ATOM 755 C C . ALA A 1 107 ? 5.810 -9.092 -16.269 1.00 91.94 107 ALA A C 1
ATOM 757 O O . ALA A 1 107 ? 6.292 -7.967 -16.457 1.00 91.94 107 ALA A O 1
ATOM 758 N N . ASP A 1 108 ? 5.887 -10.060 -17.182 1.00 90.56 108 ASP A N 1
ATOM 759 C CA . ASP A 1 108 ? 6.543 -9.885 -18.479 1.00 90.56 108 ASP A CA 1
ATOM 760 C C . ASP A 1 108 ? 5.951 -8.693 -19.245 1.00 90.56 108 ASP A C 1
ATOM 762 O O . ASP A 1 108 ? 4.735 -8.520 -19.345 1.00 90.56 108 ASP A O 1
ATOM 766 N N . GLY A 1 109 ? 6.826 -7.826 -19.761 1.00 87.75 109 GLY A N 1
ATOM 767 C CA . GLY A 1 109 ? 6.429 -6.606 -20.474 1.00 87.75 109 GLY A CA 1
ATOM 768 C C . GLY A 1 109 ? 5.847 -5.492 -19.591 1.00 87.75 109 GLY A C 1
ATOM 769 O O . GLY A 1 109 ? 5.473 -4.439 -20.109 1.00 87.75 109 GLY A O 1
ATOM 770 N N . SER A 1 110 ? 5.792 -5.666 -18.264 1.00 93.44 110 SER A N 1
ATOM 771 C CA . SER A 1 110 ? 5.287 -4.629 -17.351 1.00 93.44 110 SER A CA 1
ATOM 772 C C . SER A 1 110 ? 6.166 -3.376 -17.312 1.00 93.44 110 SER A C 1
ATOM 774 O O . SER A 1 110 ? 5.656 -2.293 -17.021 1.00 93.44 110 SER A O 1
ATOM 776 N N . VAL A 1 111 ? 7.453 -3.478 -17.653 1.00 94.06 111 VAL A N 1
ATOM 777 C CA . VAL A 1 111 ? 8.370 -2.340 -17.804 1.00 94.06 111 VAL A CA 1
ATOM 778 C C . VAL A 1 111 ? 8.502 -2.007 -19.291 1.00 94.06 111 VAL A C 1
ATOM 780 O O . VAL A 1 111 ? 9.170 -2.707 -20.043 1.00 94.06 111 VAL A O 1
ATOM 783 N N . THR A 1 112 ? 7.828 -0.939 -19.714 1.00 94.12 112 THR A N 1
ATOM 784 C CA . THR A 1 112 ? 7.847 -0.412 -21.085 1.00 94.12 112 THR A CA 1
ATOM 785 C C . THR A 1 112 ? 8.886 0.702 -21.223 1.00 94.12 112 THR A C 1
ATOM 787 O O . THR A 1 112 ? 9.324 1.259 -20.218 1.00 94.12 112 THR A O 1
ATOM 790 N N . GLY A 1 113 ? 9.251 1.066 -22.459 1.00 91.31 113 GLY A N 1
ATOM 791 C CA . GLY A 1 113 ? 10.213 2.147 -22.729 1.00 91.31 113 GLY A CA 1
ATOM 792 C C . GLY A 1 113 ? 9.872 3.455 -22.008 1.00 91.31 113 GLY A C 1
ATOM 793 O O . GLY A 1 113 ? 10.730 4.013 -21.339 1.00 91.31 113 GLY A O 1
ATOM 794 N N . ASP A 1 114 ? 8.599 3.858 -22.014 1.00 93.75 114 ASP A N 1
ATOM 795 C CA . ASP A 1 114 ? 8.127 5.089 -21.354 1.00 93.75 114 ASP A CA 1
ATOM 796 C C . ASP A 1 114 ? 8.279 5.089 -19.820 1.00 93.75 114 ASP A C 1
ATOM 798 O O . ASP A 1 114 ? 8.167 6.134 -19.183 1.00 93.75 114 ASP A O 1
ATOM 802 N N . LYS A 1 115 ? 8.507 3.922 -19.198 1.00 94.06 115 LYS A N 1
ATOM 803 C CA . LYS A 1 115 ? 8.771 3.799 -17.752 1.00 94.06 115 LYS A CA 1
ATOM 804 C C . LYS A 1 115 ? 10.257 3.943 -17.415 1.00 94.06 115 LYS A C 1
ATOM 806 O O . LYS A 1 115 ? 10.602 4.017 -16.236 1.00 94.06 115 LYS A O 1
ATOM 811 N N . LEU A 1 116 ? 11.134 3.95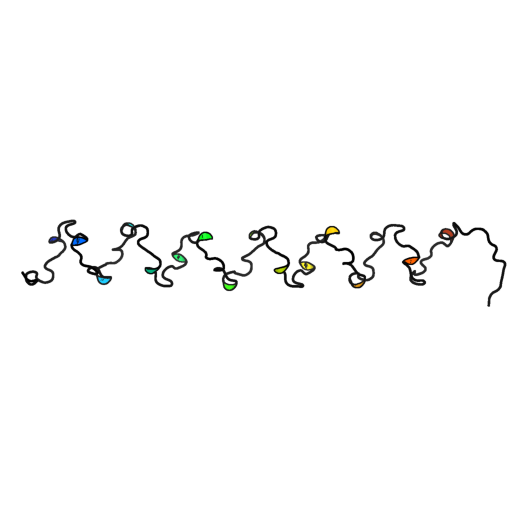3 -18.419 1.00 94.56 116 LEU A N 1
ATOM 812 C CA . LEU A 1 116 ? 12.571 4.123 -18.253 1.00 94.56 116 LEU A CA 1
ATOM 813 C C . LEU A 1 116 ? 12.936 5.591 -18.458 1.00 94.56 116 LEU A C 1
ATOM 815 O O . LEU A 1 116 ? 12.613 6.189 -19.477 1.00 94.56 116 LEU A O 1
ATOM 819 N N . ALA A 1 117 ? 13.653 6.164 -17.494 1.00 93.94 117 ALA A N 1
ATOM 820 C CA . ALA A 1 117 ? 14.232 7.489 -17.669 1.00 93.94 117 ALA A CA 1
ATOM 821 C C . ALA A 1 117 ? 15.362 7.450 -18.711 1.00 93.94 117 ALA A C 1
ATOM 823 O O . ALA A 1 117 ? 16.093 6.454 -18.807 1.00 93.94 117 ALA A O 1
ATOM 824 N N . ASP A 1 118 ? 15.549 8.551 -19.438 1.00 92.06 118 ASP A N 1
ATOM 825 C CA . ASP A 1 118 ? 16.621 8.687 -20.424 1.00 92.06 118 ASP A CA 1
ATOM 826 C C . ASP A 1 118 ? 17.992 8.384 -19.802 1.00 92.06 118 ASP A C 1
ATOM 828 O O . ASP A 1 118 ? 18.355 8.891 -18.740 1.00 92.06 118 ASP A O 1
ATOM 832 N N . GLY A 1 119 ? 18.757 7.508 -20.459 1.00 88.81 119 GLY A N 1
ATOM 833 C CA . GLY A 1 119 ? 20.084 7.090 -19.997 1.00 88.81 119 GLY A CA 1
ATOM 834 C C . GLY A 1 119 ? 20.099 6.143 -18.789 1.00 88.81 119 GLY A C 1
ATOM 835 O O . GLY A 1 119 ? 21.182 5.768 -18.340 1.00 88.81 119 GLY A O 1
ATOM 836 N N . SER A 1 120 ? 18.943 5.708 -18.272 1.00 93.81 120 SER A N 1
ATOM 837 C CA . SER A 1 120 ? 18.879 4.775 -17.129 1.00 93.81 120 SER A CA 1
ATOM 838 C C . SER A 1 120 ? 19.462 3.385 -17.430 1.00 93.81 120 SER A C 1
ATOM 840 O O . SER A 1 120 ? 19.942 2.698 -16.524 1.00 93.81 120 SER A O 1
ATOM 842 N N . VAL A 1 121 ? 19.479 2.978 -18.704 1.00 94.44 121 VAL A N 1
ATOM 843 C CA . VAL A 1 121 ? 20.084 1.723 -19.169 1.00 94.44 121 VAL A CA 1
ATOM 844 C C . VAL A 1 121 ? 21.518 1.980 -19.638 1.00 94.44 121 VAL A C 1
ATOM 846 O O . VAL A 1 121 ? 21.769 2.325 -20.790 1.00 94.44 121 VAL A O 1
ATOM 849 N N . GLY A 1 122 ? 22.473 1.815 -18.722 1.00 91.94 122 GLY A N 1
ATOM 850 C CA . GLY A 1 122 ? 23.906 1.909 -19.017 1.00 91.94 122 GLY A CA 1
ATOM 851 C C . GLY A 1 122 ? 24.523 0.597 -19.518 1.00 91.94 122 GLY A C 1
ATOM 852 O O . GLY A 1 122 ? 23.909 -0.466 -19.451 1.00 91.94 122 GLY A O 1
ATOM 853 N N . GLN A 1 123 ? 25.792 0.651 -19.942 1.00 88.69 123 GLN A N 1
ATOM 854 C CA . GLN A 1 123 ? 26.539 -0.511 -20.453 1.00 88.69 123 GLN A CA 1
ATOM 855 C C . GLN A 1 123 ? 26.505 -1.719 -19.502 1.00 88.69 123 GLN A C 1
ATOM 857 O O . GLN A 1 123 ? 26.343 -2.847 -19.950 1.00 88.69 123 GLN A O 1
ATOM 862 N N . SER A 1 124 ? 26.623 -1.498 -18.189 1.00 92.38 124 SER A N 1
ATOM 863 C CA . SER A 1 124 ? 26.618 -2.571 -17.183 1.00 92.38 124 SER A CA 1
ATOM 864 C C . SER A 1 124 ? 25.273 -3.289 -17.037 1.00 92.38 124 SER A C 1
ATOM 866 O O . SER A 1 124 ? 25.211 -4.334 -16.394 1.00 92.38 124 SER A O 1
ATOM 868 N N . LYS A 1 125 ? 24.196 -2.733 -17.602 1.00 93.00 125 LYS A N 1
ATOM 869 C CA . LYS A 1 125 ? 22.853 -3.323 -17.599 1.00 93.00 125 LYS A CA 1
ATOM 870 C C . LYS A 1 125 ? 22.580 -4.180 -18.837 1.00 93.00 125 LYS A C 1
ATOM 872 O O . LYS A 1 125 ? 21.582 -4.891 -18.854 1.00 93.00 125 LYS A O 1
ATOM 877 N N . LEU A 1 126 ? 23.453 -4.136 -19.846 1.00 94.00 126 LEU A N 1
ATOM 878 C CA . LEU A 1 126 ? 23.341 -4.934 -21.064 1.00 94.00 126 LEU A CA 1
ATOM 879 C C . LEU A 1 126 ? 24.259 -6.155 -20.976 1.00 94.00 126 LEU A C 1
ATOM 881 O O . LEU A 1 126 ? 25.474 -6.028 -20.822 1.00 94.00 126 LEU A O 1
ATOM 885 N N . ALA A 1 127 ? 23.675 -7.347 -21.082 1.00 92.81 127 ALA A N 1
ATOM 886 C CA . ALA A 1 127 ? 24.442 -8.582 -21.158 1.00 92.81 127 ALA A CA 1
ATOM 887 C C . ALA A 1 127 ? 25.141 -8.709 -22.523 1.00 92.81 127 ALA A C 1
ATOM 889 O O . ALA A 1 127 ? 24.663 -8.211 -23.543 1.00 92.81 127 ALA A O 1
ATOM 890 N N . ALA A 1 128 ? 26.274 -9.414 -22.566 1.00 90.62 128 ALA A N 1
ATOM 891 C CA . ALA A 1 128 ? 26.960 -9.678 -23.827 1.00 90.62 128 ALA A CA 1
ATOM 892 C C . ALA A 1 128 ? 26.028 -10.424 -24.800 1.00 90.62 128 ALA A C 1
ATOM 894 O O . ALA A 1 128 ? 25.448 -11.449 -24.449 1.00 90.62 128 ALA A O 1
ATOM 895 N N . GLY A 1 129 ? 25.879 -9.893 -26.016 1.00 88.19 129 GLY A N 1
ATOM 896 C CA . GLY A 1 129 ? 24.996 -10.456 -27.041 1.00 88.19 129 GLY A CA 1
ATOM 897 C C . GLY A 1 129 ? 23.506 -10.130 -26.880 1.00 88.19 129 GLY A C 1
ATOM 898 O O . GLY A 1 129 ? 22.722 -10.581 -27.709 1.00 88.19 129 GLY A O 1
ATOM 899 N N . SER A 1 130 ? 23.097 -9.336 -25.878 1.00 93.75 130 SER A N 1
ATOM 900 C CA . SER A 1 130 ? 21.680 -8.969 -25.708 1.00 93.75 130 SER A CA 1
ATOM 901 C C . SER A 1 130 ? 21.162 -8.042 -26.811 1.00 93.75 130 SER A C 1
ATOM 903 O O . SER A 1 130 ? 19.976 -8.054 -27.112 1.00 93.75 130 SER A O 1
ATOM 905 N N . VAL A 1 131 ? 22.044 -7.249 -27.428 1.00 93.62 131 VAL A N 1
ATOM 906 C CA . VAL A 1 131 ? 21.718 -6.401 -28.582 1.00 93.62 131 VAL A CA 1
ATOM 907 C C . VAL A 1 131 ? 22.127 -7.129 -29.860 1.00 93.62 131 VAL A C 1
ATOM 909 O O . VAL A 1 131 ? 23.308 -7.223 -30.193 1.00 93.62 131 VAL A O 1
ATOM 912 N N . THR A 1 132 ? 21.134 -7.651 -30.572 1.00 93.19 132 THR A N 1
ATOM 913 C CA . THR A 1 132 ? 21.276 -8.272 -31.901 1.00 93.19 132 THR A CA 1
ATOM 914 C C . THR A 1 132 ? 20.873 -7.297 -33.013 1.00 93.19 132 THR A C 1
ATOM 916 O O . THR A 1 132 ? 20.331 -6.225 -32.746 1.00 93.19 132 THR A O 1
ATOM 919 N N . SER A 1 133 ? 21.084 -7.672 -34.278 1.00 87.94 133 SER A N 1
ATOM 920 C CA . SER A 1 133 ? 20.674 -6.862 -35.436 1.00 87.94 133 SER A CA 1
ATOM 921 C C . SER A 1 133 ? 19.177 -6.544 -35.475 1.00 87.94 133 SER A C 1
ATOM 923 O O . SER A 1 133 ? 18.803 -5.506 -36.003 1.00 87.94 133 SER A O 1
ATOM 925 N N . GLU A 1 134 ? 18.327 -7.401 -34.905 1.00 92.94 134 GLU A N 1
ATOM 926 C CA . GLU A 1 134 ? 16.872 -7.186 -34.840 1.00 92.94 134 GLU A CA 1
ATOM 927 C C . GLU A 1 134 ? 16.489 -6.033 -33.902 1.00 92.94 134 GLU A C 1
ATOM 929 O O . GLU A 1 134 ? 15.437 -5.424 -34.064 1.00 92.94 134 GLU A O 1
ATOM 934 N N . HIS A 1 135 ? 17.364 -5.694 -32.951 1.00 92.38 135 HIS A N 1
ATOM 935 C CA . HIS A 1 135 ? 17.156 -4.595 -32.011 1.00 92.38 135 HIS A CA 1
ATOM 936 C C . HIS A 1 135 ? 17.567 -3.230 -32.589 1.00 92.38 135 HIS A C 1
ATOM 938 O O . HIS A 1 135 ? 17.282 -2.197 -31.985 1.00 92.38 135 HIS A O 1
ATOM 944 N N . LEU A 1 136 ? 18.262 -3.203 -33.734 1.00 92.62 136 LEU A N 1
ATOM 945 C CA . LEU A 1 136 ? 18.822 -1.987 -34.322 1.00 92.62 136 LEU A CA 1
ATOM 946 C C . LEU A 1 136 ? 18.004 -1.535 -35.532 1.00 92.62 136 LEU A C 1
ATOM 948 O O . LEU A 1 136 ? 17.982 -2.187 -36.574 1.00 92.62 136 LEU A O 1
ATOM 952 N N . ALA A 1 137 ? 17.388 -0.359 -35.425 1.00 91.88 137 ALA A N 1
ATOM 953 C CA . ALA A 1 137 ? 16.735 0.271 -36.566 1.00 91.88 137 ALA A CA 1
ATOM 954 C C . ALA A 1 137 ? 17.765 0.674 -37.649 1.00 91.88 137 ALA A C 1
ATOM 956 O O . ALA A 1 137 ? 18.886 1.082 -37.312 1.00 91.88 137 ALA A O 1
ATOM 957 N N . PRO A 1 138 ? 17.413 0.627 -38.948 1.00 86.19 138 PRO A N 1
ATOM 958 C CA . PRO A 1 138 ? 18.288 1.106 -40.016 1.00 86.19 138 PRO A CA 1
ATOM 959 C C . PRO A 1 138 ? 18.754 2.549 -39.778 1.00 86.19 138 PRO A C 1
ATOM 961 O O . PRO A 1 138 ? 17.950 3.428 -39.485 1.00 86.19 138 PRO A O 1
ATOM 964 N N . GLY A 1 139 ? 20.062 2.793 -39.900 1.00 84.44 139 GLY A N 1
ATOM 965 C CA . GLY A 1 139 ? 20.658 4.120 -39.695 1.00 84.44 139 GLY A CA 1
ATOM 966 C C . GLY A 1 139 ? 20.874 4.531 -38.232 1.00 84.44 139 GLY A C 1
ATOM 967 O O . GLY A 1 139 ? 21.423 5.601 -37.995 1.00 84.44 139 GLY A O 1
ATOM 968 N N . SER A 1 140 ? 20.515 3.690 -37.255 1.00 91.56 140 SER A N 1
ATOM 969 C CA . SER A 1 140 ? 20.764 3.968 -35.827 1.00 91.56 140 SER A CA 1
ATOM 970 C C . SER A 1 140 ? 22.258 4.049 -35.473 1.00 91.56 140 SER A C 1
ATOM 972 O O . SER A 1 140 ? 22.640 4.765 -34.550 1.00 91.56 140 SER A O 1
ATOM 974 N N . ILE A 1 141 ? 23.124 3.376 -36.240 1.00 90.69 141 ILE A N 1
ATOM 975 C CA . ILE A 1 141 ? 24.582 3.392 -36.067 1.00 90.69 141 ILE A CA 1
ATOM 976 C C . ILE A 1 141 ? 25.228 4.412 -37.023 1.00 90.69 141 ILE A C 1
ATOM 978 O O . ILE A 1 141 ? 25.553 4.096 -38.165 1.00 90.69 141 ILE A O 1
ATOM 982 N N . GLY A 1 142 ? 25.405 5.650 -36.551 1.00 85.56 142 GLY A N 1
ATOM 983 C CA . GLY A 1 142 ? 26.189 6.709 -37.214 1.00 85.56 142 GLY A CA 1
ATOM 984 C C . GLY A 1 142 ? 27.688 6.763 -36.856 1.00 85.56 142 GLY A C 1
ATOM 985 O O . GLY A 1 142 ? 28.177 5.977 -36.046 1.00 85.56 142 GLY A O 1
ATOM 986 N N . GLU A 1 143 ? 28.404 7.742 -37.427 1.00 82.81 143 GLU A N 1
ATOM 987 C CA . GLU A 1 143 ? 29.869 7.915 -37.311 1.00 82.81 143 GLU A CA 1
ATOM 988 C C . GLU A 1 143 ? 30.377 7.962 -35.862 1.00 82.81 143 GLU A C 1
ATOM 990 O O . GLU A 1 143 ? 31.397 7.360 -35.545 1.00 82.81 143 GLU A O 1
ATOM 995 N N . GLY A 1 144 ? 29.635 8.607 -34.955 1.00 86.69 144 GLY A N 1
ATOM 996 C CA . GLY A 1 144 ? 30.009 8.707 -33.540 1.00 86.69 144 GLY A CA 1
ATOM 997 C C . GLY A 1 144 ? 29.973 7.381 -32.767 1.00 86.69 144 GLY A C 1
ATOM 998 O O . GLY A 1 144 ? 30.553 7.293 -31.687 1.00 86.69 144 GLY A O 1
ATOM 999 N N . HIS A 1 145 ? 29.323 6.345 -33.305 1.00 89.69 145 HIS A N 1
ATOM 1000 C CA . HIS A 1 145 ? 29.214 5.035 -32.655 1.00 89.69 145 HIS A CA 1
ATOM 1001 C C . HIS A 1 145 ? 30.346 4.078 -33.048 1.00 89.69 145 HIS A C 1
ATOM 1003 O O . HIS A 1 145 ? 30.581 3.089 -32.353 1.00 89.69 145 HIS A O 1
ATOM 1009 N N . ILE A 1 146 ? 31.048 4.349 -34.153 1.00 88.50 146 ILE A N 1
ATOM 1010 C CA . ILE A 1 146 ? 32.082 3.466 -34.697 1.00 88.50 146 ILE A CA 1
ATOM 1011 C C . ILE A 1 146 ? 33.446 4.108 -34.469 1.00 88.50 146 ILE A C 1
ATOM 1013 O O . ILE A 1 146 ? 33.758 5.170 -35.000 1.00 88.50 146 ILE A O 1
ATOM 1017 N N . ARG A 1 147 ? 34.307 3.437 -33.701 1.00 87.69 147 ARG A N 1
ATOM 1018 C CA . ARG A 1 147 ? 35.688 3.899 -33.526 1.00 87.69 147 ARG A CA 1
ATOM 1019 C C . ARG A 1 147 ? 36.503 3.666 -34.808 1.00 87.69 147 ARG A C 1
ATOM 1021 O O . ARG A 1 147 ? 36.311 2.637 -35.468 1.00 87.69 147 ARG A O 1
ATOM 1028 N N . PRO A 1 148 ? 37.470 4.544 -35.137 1.00 83.44 148 PRO A N 1
ATOM 1029 C CA . PRO A 1 148 ? 38.379 4.327 -36.261 1.00 83.44 148 PRO A CA 1
ATOM 1030 C C . PRO A 1 148 ? 39.029 2.938 -36.219 1.00 83.44 148 PRO A C 1
ATOM 1032 O O . PRO A 1 148 ? 39.365 2.441 -35.145 1.00 83.44 148 PRO A O 1
ATOM 1035 N N . ASN A 1 149 ? 39.204 2.315 -37.388 1.00 83.69 149 ASN A N 1
ATOM 1036 C CA . ASN A 1 149 ? 39.780 0.971 -37.561 1.00 83.69 149 ASN A CA 1
ATOM 1037 C C . ASN A 1 149 ? 39.010 -0.189 -36.894 1.00 83.69 149 ASN A C 1
ATOM 1039 O O . ASN A 1 149 ? 39.528 -1.300 -36.845 1.00 83.69 149 ASN A O 1
ATOM 1043 N N . SER A 1 150 ? 37.781 0.022 -36.404 1.00 87.62 150 SER A N 1
ATOM 1044 C CA . SER A 1 150 ? 36.983 -1.062 -35.792 1.00 87.62 150 SER A CA 1
ATOM 1045 C C . SER A 1 150 ? 36.275 -1.959 -36.815 1.00 87.62 150 SER A C 1
ATOM 1047 O O . SER A 1 150 ? 35.787 -3.031 -36.467 1.00 87.62 150 SER A O 1
ATOM 1049 N N . ILE A 1 151 ? 36.219 -1.540 -38.083 1.00 86.44 151 ILE A N 1
ATOM 1050 C CA . ILE A 1 151 ? 35.632 -2.308 -39.185 1.00 86.44 151 ILE A CA 1
ATOM 1051 C C . ILE A 1 151 ? 36.759 -2.810 -40.091 1.00 86.44 151 ILE A C 1
ATOM 1053 O O . ILE A 1 151 ? 37.396 -2.018 -40.783 1.00 86.44 151 ILE A O 1
ATOM 1057 N N . ALA A 1 152 ? 37.003 -4.121 -40.074 1.00 84.50 152 ALA A N 1
ATOM 1058 C CA . ALA A 1 152 ? 37.951 -4.792 -40.956 1.00 84.50 152 ALA A CA 1
ATOM 1059 C C . ALA A 1 152 ? 37.271 -5.231 -42.270 1.00 84.50 152 ALA A C 1
ATOM 1061 O O . ALA A 1 152 ? 36.046 -5.383 -42.302 1.00 84.50 152 ALA A O 1
ATOM 1062 N N . PRO A 1 153 ? 38.034 -5.473 -43.354 1.00 78.31 153 PRO A N 1
ATOM 1063 C CA . PRO A 1 153 ? 37.478 -5.937 -44.627 1.00 78.31 153 PRO A CA 1
ATOM 1064 C C . PRO A 1 153 ? 36.629 -7.212 -44.510 1.00 78.31 153 PRO A C 1
ATOM 1066 O O . PRO A 1 153 ? 35.639 -7.345 -45.218 1.00 78.31 153 PRO A O 1
ATOM 1069 N N . GLU A 1 154 ? 36.958 -8.115 -43.584 1.00 82.88 154 GLU A N 1
ATOM 1070 C CA . GLU A 1 154 ? 36.181 -9.333 -43.299 1.00 82.88 154 GLU A CA 1
ATOM 1071 C C . GLU A 1 154 ? 34.778 -9.077 -42.720 1.00 82.88 154 GLU A C 1
ATOM 1073 O O . GLU A 1 154 ? 33.901 -9.931 -42.833 1.00 82.88 154 GLU A O 1
ATOM 1078 N N . HIS A 1 155 ? 34.529 -7.892 -42.152 1.00 83.12 155 HIS A N 1
ATOM 1079 C CA . HIS A 1 155 ? 33.207 -7.486 -41.663 1.00 83.12 155 HIS A CA 1
ATOM 1080 C C . HIS A 1 155 ? 32.291 -6.978 -42.791 1.00 83.12 155 HIS A C 1
ATOM 1082 O O . HIS A 1 155 ? 31.101 -6.747 -42.567 1.00 83.12 155 HIS A O 1
ATOM 1088 N N . LEU A 1 156 ? 32.826 -6.781 -44.001 1.00 81.25 156 LEU A N 1
ATOM 1089 C CA . LEU A 1 156 ? 32.118 -6.207 -45.140 1.00 81.25 156 LEU A CA 1
ATOM 1090 C C . LEU A 1 156 ? 31.953 -7.254 -46.241 1.00 81.25 156 LEU A C 1
ATOM 1092 O O . LEU A 1 156 ? 32.920 -7.769 -46.797 1.00 81.25 156 LEU A O 1
ATOM 1096 N N . LYS A 1 157 ? 30.706 -7.535 -46.623 1.00 75.75 157 LYS A N 1
ATOM 1097 C CA . LYS A 1 157 ? 30.444 -8.347 -47.814 1.00 75.75 157 LYS A CA 1
ATOM 1098 C C . LYS A 1 157 ? 30.720 -7.520 -49.079 1.00 75.75 157 LYS A C 1
ATOM 1100 O O . LYS A 1 157 ? 30.316 -6.350 -49.124 1.00 75.75 157 LYS A O 1
ATOM 1105 N N . PRO A 1 158 ? 31.332 -8.107 -50.129 1.00 60.09 158 PRO A N 1
ATOM 1106 C CA . PRO A 1 158 ? 31.505 -7.431 -51.412 1.00 60.09 158 PRO A CA 1
ATOM 1107 C C . PRO A 1 158 ? 30.183 -6.810 -51.895 1.00 60.09 158 PRO A C 1
ATOM 1109 O O . PRO A 1 158 ? 29.135 -7.452 -51.844 1.00 60.09 158 PRO A O 1
ATOM 1112 N N . GLY A 1 159 ? 30.217 -5.537 -52.302 1.00 65.62 159 GLY A N 1
ATOM 1113 C CA . GLY A 1 159 ? 29.055 -4.802 -52.826 1.00 65.62 159 GLY A CA 1
ATOM 1114 C C . GLY A 1 159 ? 28.202 -4.023 -51.811 1.00 65.62 159 GLY A C 1
ATOM 1115 O O . GLY A 1 159 ? 27.285 -3.327 -52.231 1.00 65.62 159 GLY A O 1
ATOM 1116 N N . HIS A 1 160 ? 28.491 -4.083 -50.503 1.00 68.81 160 HIS A N 1
ATOM 1117 C CA . HIS A 1 160 ? 27.716 -3.350 -49.477 1.00 68.81 160 HIS A CA 1
ATOM 1118 C C . HIS A 1 160 ? 28.223 -1.926 -49.195 1.00 68.81 160 HIS A C 1
ATOM 1120 O O . HIS A 1 160 ? 27.577 -1.164 -48.478 1.00 68.81 160 HIS A O 1
ATOM 1126 N N . LEU A 1 161 ? 29.353 -1.540 -49.789 1.00 66.12 161 LEU A N 1
ATOM 1127 C CA . LEU A 1 161 ? 29.819 -0.159 -49.796 1.00 66.12 161 LEU A CA 1
ATOM 1128 C C . LEU A 1 161 ? 29.258 0.536 -51.038 1.00 66.12 161 LEU A C 1
ATOM 1130 O O . LEU A 1 161 ? 29.633 0.201 -52.162 1.00 66.12 161 LEU A O 1
ATOM 1134 N N . ARG A 1 162 ? 28.377 1.525 -50.850 1.00 60.06 162 ARG A N 1
ATOM 1135 C CA . ARG A 1 162 ? 28.096 2.483 -51.925 1.00 60.06 162 ARG A CA 1
ATOM 1136 C C . ARG A 1 162 ? 29.386 3.245 -52.205 1.00 60.06 162 ARG A C 1
ATOM 1138 O O . ARG A 1 162 ? 30.029 3.725 -51.275 1.00 60.06 162 ARG A O 1
ATOM 1145 N N . GLN A 1 163 ? 29.769 3.306 -53.478 1.00 51.72 163 GLN A N 1
ATOM 1146 C CA . GLN A 1 163 ? 30.980 3.958 -53.969 1.00 51.72 163 GLN A CA 1
ATOM 1147 C C . GLN A 1 163 ? 30.895 5.474 -53.733 1.00 51.72 163 GLN A C 1
ATOM 1149 O O . GLN A 1 163 ? 30.639 6.255 -54.642 1.00 51.72 163 GLN A O 1
ATOM 1154 N N . ASN A 1 164 ? 31.091 5.905 -52.491 1.00 46.25 164 ASN A N 1
ATOM 1155 C CA . ASN A 1 164 ? 31.273 7.306 -52.160 1.00 46.25 164 ASN A CA 1
ATOM 1156 C C . ASN A 1 164 ? 32.739 7.630 -52.418 1.00 46.25 164 ASN A C 1
ATOM 1158 O O . ASN A 1 164 ? 33.574 7.416 -51.549 1.00 46.25 164 ASN A O 1
ATOM 1162 N N . ASN A 1 165 ? 33.010 8.044 -53.659 1.00 45.16 165 ASN A N 1
ATOM 1163 C CA . ASN A 1 165 ? 34.176 8.773 -54.167 1.00 45.16 165 ASN A CA 1
ATOM 1164 C C . ASN A 1 165 ? 35.403 8.833 -53.232 1.00 45.16 165 ASN A C 1
ATOM 1166 O O . ASN A 1 165 ? 35.842 9.907 -52.821 1.00 45.16 165 ASN A O 1
ATOM 1170 N N . TRP A 1 166 ? 35.953 7.670 -52.884 1.00 50.91 166 TRP A N 1
ATOM 1171 C CA . TRP A 1 166 ? 37.192 7.582 -52.129 1.00 50.91 166 TRP A CA 1
ATOM 1172 C C . TRP A 1 166 ? 38.325 7.850 -53.121 1.00 50.91 166 TRP A C 1
ATOM 1174 O O . TRP A 1 166 ? 38.392 7.154 -54.139 1.00 50.91 166 TRP A O 1
ATOM 1184 N N . PRO A 1 167 ? 39.212 8.835 -52.897 1.00 42.94 167 PRO A N 1
ATOM 1185 C CA . PRO A 1 167 ? 40.326 9.049 -53.804 1.00 42.94 167 PRO A CA 1
ATOM 1186 C C . PRO A 1 167 ? 41.180 7.777 -53.825 1.00 42.94 167 PRO A C 1
ATOM 1188 O O . PRO A 1 167 ? 41.706 7.348 -52.795 1.00 42.94 167 PRO A O 1
ATOM 1191 N N . MET A 1 168 ? 41.316 7.177 -55.012 1.00 44.06 168 MET A N 1
ATOM 1192 C CA . MET A 1 168 ? 42.055 5.934 -55.295 1.00 44.06 168 MET A CA 1
ATOM 1193 C C . MET A 1 168 ? 43.484 5.891 -54.703 1.00 44.06 168 MET A C 1
ATOM 1195 O O . MET A 1 168 ? 44.080 4.823 -54.608 1.00 44.06 168 MET A O 1
ATOM 1199 N N . ALA A 1 169 ? 44.034 7.031 -54.274 1.00 48.22 169 ALA A N 1
ATOM 1200 C CA . ALA A 1 169 ? 45.366 7.164 -53.691 1.00 48.22 169 ALA A CA 1
ATOM 1201 C C . ALA A 1 169 ? 45.541 6.490 -52.315 1.00 48.22 169 ALA A C 1
ATOM 1203 O O . ALA A 1 169 ? 46.657 6.131 -51.954 1.00 48.22 169 ALA A O 1
ATOM 1204 N N . ALA A 1 170 ? 44.474 6.282 -51.539 1.00 47.53 170 ALA A N 1
ATOM 1205 C CA . ALA A 1 170 ? 44.608 5.804 -50.157 1.00 47.53 170 ALA A CA 1
ATOM 1206 C C . ALA A 1 170 ? 44.732 4.272 -50.007 1.00 47.53 170 ALA A C 1
ATOM 1208 O O . ALA A 1 170 ? 45.101 3.802 -48.934 1.00 47.53 170 ALA A O 1
ATOM 1209 N N . PHE A 1 171 ? 44.479 3.487 -51.061 1.00 44.75 171 PHE A N 1
ATOM 1210 C CA . PHE A 1 171 ? 44.624 2.020 -51.019 1.00 44.75 171 PHE A CA 1
ATOM 1211 C C . PHE A 1 171 ? 45.927 1.509 -51.663 1.00 44.75 171 PHE A C 1
ATOM 1213 O O . PHE A 1 171 ? 46.337 0.374 -51.431 1.00 44.75 171 PHE A O 1
ATOM 1220 N N . MET A 1 172 ? 46.634 2.353 -52.421 1.00 42.12 172 MET A N 1
ATOM 1221 C CA . MET A 1 172 ? 47.859 1.998 -53.158 1.00 42.12 172 MET A CA 1
ATOM 1222 C C . MET A 1 172 ? 49.157 2.250 -52.365 1.00 42.12 172 MET A C 1
ATOM 1224 O O . MET A 1 172 ? 50.207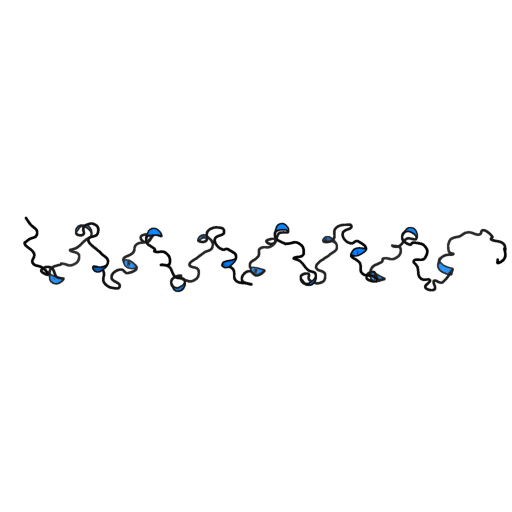 2.524 -52.935 1.00 42.12 172 MET A O 1
ATOM 1228 N N . GLY A 1 173 ? 49.112 2.136 -51.035 1.00 39.06 173 GLY A N 1
ATOM 1229 C CA . GLY A 1 173 ? 50.278 2.351 -50.172 1.00 39.06 173 GLY A CA 1
ATOM 1230 C C . GLY A 1 173 ? 51.201 1.141 -49.964 1.00 39.06 173 GLY A C 1
ATOM 1231 O O . GLY A 1 173 ? 52.269 1.319 -49.385 1.00 39.06 173 GLY A O 1
ATOM 1232 N N . LYS A 1 174 ? 50.833 -0.086 -50.374 1.00 45.00 174 LYS A N 1
ATOM 1233 C CA . LYS A 1 174 ? 51.621 -1.299 -50.036 1.00 45.00 174 LYS A CA 1
ATOM 1234 C C . LYS A 1 174 ? 51.574 -2.479 -51.027 1.00 45.00 174 LYS A C 1
ATOM 1236 O O . LYS A 1 174 ? 51.851 -3.605 -50.627 1.00 45.00 174 LYS A O 1
ATOM 1241 N N . ALA A 1 175 ? 51.302 -2.266 -52.313 1.00 37.53 175 ALA A N 1
ATOM 1242 C CA . ALA A 1 175 ? 51.513 -3.318 -53.316 1.00 37.53 175 ALA A CA 1
ATOM 1243 C C . ALA A 1 175 ? 52.781 -3.009 -54.117 1.00 37.53 175 ALA A C 1
ATOM 1245 O O . ALA A 1 175 ? 52.816 -2.074 -54.913 1.00 37.53 175 ALA A O 1
ATOM 1246 N N . GLY A 1 176 ? 53.838 -3.770 -53.835 1.00 35.94 176 GLY A N 1
ATOM 1247 C CA . GLY A 1 176 ? 55.106 -3.695 -54.541 1.00 35.94 176 GLY A CA 1
ATOM 1248 C C . GLY A 1 176 ? 54.948 -3.876 -56.048 1.00 35.94 176 GLY A C 1
ATOM 1249 O O . GLY A 1 176 ? 54.053 -4.564 -56.534 1.00 35.94 176 GLY A O 1
ATOM 1250 N N . SER A 1 177 ? 55.871 -3.243 -56.760 1.00 44.94 177 SER A N 1
ATOM 1251 C CA . SER A 1 177 ? 56.185 -3.419 -58.172 1.00 44.94 177 SER A CA 1
ATOM 1252 C C . SER A 1 177 ? 56.043 -4.869 -58.655 1.00 44.94 177 SER A C 1
ATOM 1254 O O . SER A 1 177 ? 56.954 -5.674 -58.475 1.00 44.94 177 SER A O 1
ATOM 1256 N N . GLN A 1 178 ? 54.941 -5.183 -59.328 1.00 37.16 178 GLN A N 1
ATOM 1257 C CA . GLN A 1 178 ? 54.893 -6.238 -60.335 1.00 37.16 178 GLN A CA 1
ATOM 1258 C C . GLN A 1 178 ? 54.077 -5.717 -61.514 1.00 37.16 178 GLN A C 1
ATOM 1260 O O . GLN A 1 178 ? 52.968 -5.204 -61.375 1.00 37.16 178 GLN A O 1
ATOM 1265 N N . GLN A 1 179 ? 54.724 -5.778 -62.666 1.00 43.38 179 GLN A N 1
ATOM 1266 C CA . GLN A 1 179 ? 54.272 -5.286 -63.951 1.00 43.38 179 GLN A CA 1
ATOM 1267 C C . GLN A 1 179 ? 52.987 -6.014 -64.363 1.00 43.38 179 GLN A C 1
ATOM 1269 O O . GLN A 1 179 ? 52.976 -7.238 -64.430 1.00 43.38 179 GLN A O 1
ATOM 1274 N N . TYR A 1 180 ? 51.941 -5.275 -64.730 1.00 37.03 180 TYR A N 1
ATOM 1275 C CA . TYR A 1 180 ? 50.922 -5.795 -65.637 1.00 37.03 180 TYR A CA 1
ATOM 1276 C C . TYR A 1 180 ? 50.998 -4.989 -66.926 1.00 37.03 180 TYR A C 1
ATOM 1278 O O . TYR A 1 180 ? 50.525 -3.860 -67.035 1.00 37.03 180 TYR A O 1
ATOM 1286 N N . SER A 1 181 ? 51.726 -5.588 -67.867 1.00 39.75 181 SER A N 1
ATOM 1287 C CA . SER A 1 181 ? 51.767 -5.210 -69.270 1.00 39.75 181 SER A CA 1
ATOM 1288 C C . SER A 1 181 ? 50.360 -5.236 -69.865 1.00 39.75 181 SER A C 1
ATOM 1290 O O . SER A 1 181 ? 49.547 -6.098 -69.543 1.00 39.75 181 SER A O 1
ATOM 1292 N N . SER A 1 182 ? 50.139 -4.281 -70.762 1.00 44.78 182 SER A N 1
ATOM 1293 C CA . SER A 1 182 ? 48.976 -4.072 -71.621 1.00 44.78 182 SER A CA 1
ATOM 1294 C C . SER A 1 182 ? 48.319 -5.366 -72.137 1.00 44.78 182 SER A C 1
ATOM 1296 O O . SER A 1 182 ? 49.005 -6.240 -72.669 1.00 44.78 182 SER A O 1
ATOM 1298 N N . GLY A 1 183 ? 46.989 -5.448 -72.034 1.00 34.38 183 GLY A N 1
ATOM 1299 C CA . GLY A 1 183 ? 46.148 -6.503 -72.605 1.00 34.38 183 GLY A CA 1
ATOM 1300 C C . GLY A 1 183 ? 44.705 -6.010 -72.741 1.00 34.38 183 GLY A C 1
ATOM 1301 O O . GLY A 1 183 ? 44.100 -5.600 -71.760 1.00 34.38 183 GLY A O 1
ATOM 1302 N N . ALA A 1 184 ? 44.215 -5.967 -73.976 1.00 38.00 184 ALA A N 1
ATOM 1303 C CA . ALA A 1 184 ? 43.077 -5.194 -74.463 1.00 38.00 184 ALA A CA 1
ATOM 1304 C C . ALA A 1 184 ? 41.685 -5.592 -73.932 1.00 38.00 184 ALA A C 1
ATOM 1306 O O . ALA A 1 184 ? 41.416 -6.751 -73.636 1.00 38.00 184 ALA A O 1
ATOM 1307 N N . PHE A 1 185 ? 40.797 -4.590 -73.934 1.00 37.97 185 PHE A N 1
ATOM 1308 C CA . PHE A 1 185 ? 39.337 -4.700 -74.030 1.00 37.97 185 PHE A CA 1
ATOM 1309 C C . PHE A 1 185 ? 38.909 -5.805 -75.015 1.00 37.97 185 PHE A C 1
ATOM 1311 O O . PHE A 1 185 ? 39.194 -5.649 -76.203 1.00 37.97 185 PHE A O 1
ATOM 1318 N N . VAL A 1 186 ? 38.208 -6.840 -74.528 1.00 44.16 186 VAL A N 1
ATOM 1319 C CA . VAL A 1 186 ? 36.834 -7.267 -74.904 1.00 44.16 186 VAL A CA 1
ATOM 1320 C C . VAL A 1 186 ? 36.240 -8.035 -73.724 1.00 44.16 186 VAL A C 1
ATOM 1322 O O . VAL A 1 186 ? 36.961 -8.897 -73.176 1.00 44.16 186 VAL A O 1
#